Protein AF-A0A143H9G4-F1 (afdb_monomer)

Mean predicted aligned error: 10.86 Å

pLDDT: mean 82.19, std 13.29, range [35.88, 96.19]

Structure (mmCIF, N/CA/C/O backbone):
data_AF-A0A143H9G4-F1
#
_entry.id   AF-A0A143H9G4-F1
#
loop_
_atom_site.group_PDB
_atom_site.id
_atom_site.type_symbol
_atom_site.label_atom_id
_atom_site.label_alt_id
_atom_site.label_comp_id
_atom_site.label_asym_id
_atom_site.label_entity_id
_atom_site.label_seq_id
_atom_site.pdbx_PDB_ins_code
_atom_site.Cartn_x
_atom_site.Cartn_y
_atom_site.Cartn_z
_atom_site.occupancy
_atom_site.B_iso_or_equiv
_atom_site.auth_seq_id
_atom_site.auth_comp_id
_atom_site.auth_asym_id
_atom_site.auth_atom_id
_atom_site.pdbx_PDB_model_num
ATOM 1 N N . MET A 1 1 ? 25.846 -2.062 -61.544 1.00 39.09 1 MET A N 1
ATOM 2 C CA . MET A 1 1 ? 25.792 -2.892 -60.323 1.00 39.09 1 MET A CA 1
ATOM 3 C C . MET A 1 1 ? 25.089 -2.085 -59.246 1.00 39.09 1 MET A C 1
ATOM 5 O O . MET A 1 1 ? 25.722 -1.310 -58.542 1.00 39.09 1 MET A O 1
ATOM 9 N N . GLU A 1 2 ? 23.764 -2.194 -59.193 1.00 37.62 2 GLU A N 1
ATOM 10 C CA . GLU A 1 2 ? 22.939 -1.569 -58.158 1.00 37.62 2 GLU A CA 1
ATOM 11 C C . GLU A 1 2 ? 22.929 -2.471 -56.922 1.00 37.62 2 GLU A C 1
ATOM 13 O O . GLU A 1 2 ? 22.349 -3.554 -56.919 1.00 37.62 2 GLU A O 1
ATOM 18 N N . GLY A 1 3 ? 23.622 -2.042 -55.869 1.00 35.88 3 GLY A N 1
ATOM 19 C CA . GLY A 1 3 ? 23.573 -2.687 -54.562 1.00 35.88 3 GLY A CA 1
ATOM 20 C C . GLY A 1 3 ? 22.400 -2.147 -53.753 1.00 35.88 3 GLY A C 1
ATOM 21 O O . GLY A 1 3 ? 22.563 -1.204 -52.978 1.00 35.88 3 GLY A O 1
ATOM 22 N N . SER A 1 4 ? 21.213 -2.731 -53.918 1.00 40.94 4 SER A N 1
ATOM 23 C CA . SER A 1 4 ? 20.048 -2.427 -53.084 1.00 40.94 4 SER A CA 1
ATOM 24 C C . SER A 1 4 ? 20.306 -2.850 -51.632 1.00 40.94 4 SER A C 1
ATOM 26 O O . SER A 1 4 ? 20.175 -4.019 -51.264 1.00 40.94 4 SER A O 1
ATOM 28 N N . LYS A 1 5 ? 20.656 -1.883 -50.774 1.00 43.50 5 LYS A N 1
ATOM 29 C CA . LYS A 1 5 ? 20.658 -2.047 -49.315 1.00 43.50 5 LYS A CA 1
ATOM 30 C C . LYS A 1 5 ? 19.228 -2.333 -48.847 1.00 43.50 5 LYS A C 1
ATOM 32 O O . LYS A 1 5 ? 18.399 -1.428 -48.769 1.00 43.50 5 LYS A O 1
ATOM 37 N N . LYS A 1 6 ? 18.939 -3.595 -48.515 1.00 41.06 6 LYS A N 1
ATOM 38 C CA . LYS A 1 6 ? 17.730 -3.992 -47.781 1.00 41.06 6 LYS A CA 1
ATOM 39 C C . LYS A 1 6 ? 17.719 -3.272 -46.426 1.00 41.06 6 LYS A C 1
ATOM 41 O O . LYS A 1 6 ? 18.410 -3.686 -45.501 1.00 41.06 6 LYS A O 1
ATOM 46 N N . LYS A 1 7 ? 16.929 -2.199 -46.304 1.00 41.66 7 LYS A N 1
ATOM 47 C CA . LYS A 1 7 ? 16.503 -1.658 -45.006 1.00 41.66 7 LYS A CA 1
ATOM 48 C C . LYS A 1 7 ? 15.699 -2.756 -44.304 1.00 41.66 7 LYS A C 1
ATOM 50 O O . LYS A 1 7 ? 14.570 -3.037 -44.704 1.00 41.66 7 LYS A O 1
ATOM 55 N N . GLN A 1 8 ? 16.287 -3.408 -43.303 1.00 40.91 8 GLN A N 1
ATOM 56 C CA . GLN A 1 8 ? 15.529 -4.211 -42.348 1.00 40.91 8 GLN A CA 1
ATOM 57 C C . GLN A 1 8 ? 14.504 -3.276 -41.698 1.00 40.91 8 GLN A C 1
ATOM 59 O O . GLN A 1 8 ? 14.868 -2.364 -40.962 1.00 40.91 8 GLN A O 1
ATOM 64 N N . LYS A 1 9 ? 13.220 -3.455 -42.025 1.00 40.19 9 LYS A N 1
ATOM 65 C CA . LYS A 1 9 ? 12.127 -2.880 -41.241 1.00 40.19 9 LYS A CA 1
ATOM 66 C C . LYS A 1 9 ? 12.229 -3.500 -39.849 1.00 40.19 9 LYS A C 1
ATOM 68 O O . LYS A 1 9 ? 11.910 -4.679 -39.695 1.00 40.19 9 LYS A O 1
ATOM 73 N N . GLU A 1 10 ? 12.699 -2.738 -38.864 1.00 51.06 10 GLU A N 1
ATOM 74 C CA . GLU A 1 10 ? 12.508 -3.082 -37.456 1.00 51.06 10 GLU A CA 1
ATOM 75 C C . GLU A 1 10 ? 11.013 -3.331 -37.249 1.00 51.06 10 GLU A C 1
ATOM 77 O O . GLU A 1 10 ? 10.186 -2.435 -37.417 1.00 51.06 10 GLU A O 1
ATOM 82 N N . LYS A 1 11 ? 10.647 -4.584 -36.962 1.00 52.28 11 LYS A N 1
ATOM 83 C CA . LYS A 1 11 ? 9.292 -4.902 -36.521 1.00 52.28 11 LYS A CA 1
ATOM 84 C C . LYS A 1 11 ? 9.112 -4.223 -35.171 1.00 52.28 11 LYS A C 1
ATOM 86 O O . LYS A 1 11 ? 9.703 -4.649 -34.181 1.00 52.28 11 LYS A O 1
ATOM 91 N N . THR A 1 12 ? 8.328 -3.156 -35.145 1.00 59.06 12 THR A N 1
ATOM 92 C CA . THR A 1 12 ? 7.995 -2.423 -33.929 1.00 59.06 12 THR A CA 1
ATOM 93 C C . THR A 1 12 ? 7.356 -3.390 -32.930 1.00 59.06 12 THR A C 1
ATOM 95 O O . THR A 1 12 ? 6.302 -3.957 -33.216 1.00 59.06 12 THR A O 1
ATOM 98 N N . LYS A 1 13 ? 8.006 -3.633 -31.783 1.00 75.12 13 LYS A N 1
ATOM 99 C CA . LYS A 1 13 ? 7.462 -4.514 -30.736 1.00 75.12 13 LYS A CA 1
ATOM 100 C C . LYS A 1 13 ? 6.161 -3.925 -30.184 1.00 75.12 13 LYS A C 1
ATOM 102 O O . LYS A 1 13 ? 6.118 -2.741 -29.859 1.00 75.12 13 LYS A O 1
ATOM 107 N N . SER A 1 14 ? 5.128 -4.760 -30.070 1.00 80.06 14 SER A N 1
ATOM 108 C CA . SER A 1 14 ? 3.814 -4.388 -29.524 1.00 80.06 14 SER A CA 1
ATOM 109 C C . SER A 1 14 ? 3.778 -4.360 -27.995 1.00 80.06 14 SER A C 1
ATOM 111 O O . SER A 1 14 ? 2.916 -3.715 -27.413 1.00 80.06 14 SER A O 1
ATOM 113 N N . SER A 1 15 ? 4.699 -5.062 -27.333 1.00 86.81 15 SER A N 1
ATOM 114 C CA . SER A 1 15 ? 4.762 -5.134 -25.875 1.00 86.81 15 SER A CA 1
ATOM 115 C C . SER A 1 15 ? 6.159 -5.524 -25.381 1.00 86.81 15 SER A C 1
ATOM 117 O O . SER A 1 15 ? 6.968 -6.076 -26.135 1.00 86.81 15 SER A O 1
ATOM 119 N N . TYR A 1 16 ? 6.437 -5.229 -24.111 1.00 89.19 16 TYR A N 1
ATOM 120 C CA . TYR A 1 16 ? 7.743 -5.368 -23.468 1.00 89.19 16 TYR A CA 1
ATOM 121 C C . TYR A 1 16 ? 7.631 -6.168 -22.167 1.00 89.19 16 TYR A C 1
ATOM 123 O O . TYR A 1 16 ? 6.681 -6.023 -21.399 1.00 89.19 16 TYR A O 1
ATOM 131 N N . SER A 1 17 ? 8.618 -7.016 -21.887 1.00 90.19 17 SER A N 1
ATOM 132 C CA . SER A 1 17 ? 8.755 -7.664 -20.580 1.00 90.19 17 SER A CA 1
ATOM 133 C C . SER A 1 17 ? 9.534 -6.785 -19.602 1.00 90.19 17 SER A C 1
ATOM 135 O O . SER A 1 17 ? 10.415 -6.018 -19.992 1.00 90.19 17 SER A O 1
ATOM 137 N N . LEU A 1 18 ? 9.298 -6.966 -18.301 1.00 90.38 18 LEU A N 1
ATOM 138 C CA . LEU A 1 18 ? 10.032 -6.220 -17.276 1.00 90.38 18 LEU A CA 1
ATOM 139 C C . LEU A 1 18 ? 11.553 -6.425 -17.370 1.00 90.38 18 LEU A C 1
ATOM 141 O O . LEU A 1 18 ? 12.322 -5.480 -17.214 1.00 90.38 18 LEU A O 1
ATOM 145 N N . ARG A 1 19 ? 11.994 -7.651 -17.683 1.00 91.06 19 ARG A N 1
ATOM 146 C CA . ARG A 1 19 ? 13.417 -7.993 -17.841 1.00 91.06 19 ARG A CA 1
ATOM 147 C C . ARG A 1 19 ? 14.053 -7.276 -19.037 1.00 91.06 19 ARG A C 1
ATOM 149 O O . ARG A 1 19 ? 15.250 -7.010 -19.031 1.00 91.06 19 ARG A O 1
ATOM 156 N N . GLU A 1 20 ? 13.273 -6.961 -20.072 1.00 91.88 20 GLU A N 1
ATOM 157 C CA . GLU A 1 20 ? 13.734 -6.145 -21.200 1.00 91.88 20 GLU A CA 1
ATOM 158 C C . GLU A 1 20 ? 13.842 -4.668 -20.850 1.00 91.88 20 GLU A C 1
ATOM 160 O O . GLU A 1 20 ? 14.782 -4.038 -21.316 1.00 91.88 20 GLU A O 1
ATOM 165 N N . LEU A 1 21 ? 12.930 -4.152 -20.024 1.00 93.50 21 LEU A N 1
ATOM 166 C CA . LEU A 1 21 ? 12.924 -2.751 -19.602 1.00 93.50 21 LEU A CA 1
ATOM 167 C C . LEU A 1 21 ? 13.890 -2.463 -18.448 1.00 93.50 21 LEU A C 1
ATOM 169 O O . LEU A 1 21 ? 14.226 -1.312 -18.212 1.00 93.50 21 LEU A O 1
ATOM 173 N N . THR A 1 22 ? 14.371 -3.487 -17.738 1.00 93.62 22 THR A N 1
ATOM 174 C CA . THR A 1 22 ? 15.267 -3.317 -16.579 1.00 93.62 22 THR A CA 1
ATOM 175 C C . THR A 1 22 ? 16.524 -2.500 -16.897 1.00 93.62 22 THR A C 1
ATOM 177 O O . THR A 1 22 ? 16.808 -1.598 -16.119 1.00 93.62 22 THR A O 1
ATOM 180 N N . PRO A 1 23 ? 17.243 -2.710 -18.020 1.00 95.62 23 PRO A N 1
ATOM 181 C CA . PRO A 1 23 ? 18.376 -1.854 -18.374 1.00 95.62 23 PRO A CA 1
ATOM 182 C C . PRO A 1 23 ? 17.984 -0.396 -18.605 1.00 95.62 23 PRO A C 1
ATOM 184 O O . PRO A 1 23 ? 18.734 0.501 -18.238 1.00 95.62 23 PRO A O 1
ATOM 187 N N . GLU A 1 24 ? 16.804 -0.149 -19.181 1.00 94.94 24 GLU A N 1
ATOM 188 C CA . GLU A 1 24 ? 16.284 1.210 -19.319 1.00 94.94 24 GLU A CA 1
ATOM 189 C C . GLU A 1 24 ? 15.966 1.783 -17.930 1.00 94.94 24 GLU A C 1
ATOM 191 O O . GLU A 1 24 ? 16.322 2.912 -17.637 1.00 94.94 24 GLU A O 1
ATOM 196 N N . ILE A 1 25 ? 15.391 1.011 -17.014 1.00 93.88 25 ILE A N 1
ATOM 197 C CA . ILE A 1 25 ? 15.052 1.486 -15.665 1.00 93.88 25 ILE A CA 1
ATOM 198 C C . ILE A 1 25 ? 16.305 1.775 -14.825 1.00 93.88 25 ILE A C 1
ATOM 200 O O . ILE A 1 25 ? 16.367 2.811 -14.176 1.00 93.88 25 ILE A O 1
ATOM 204 N N . THR A 1 26 ? 17.304 0.892 -14.831 1.00 93.94 26 THR A N 1
ATOM 205 C CA . THR A 1 26 ? 18.415 0.933 -13.862 1.00 93.94 26 THR A CA 1
ATOM 206 C C . THR A 1 26 ? 19.722 1.471 -14.438 1.00 93.94 26 THR A C 1
ATOM 208 O O . THR A 1 26 ? 20.617 1.844 -13.679 1.00 93.94 26 THR A O 1
ATOM 211 N N . GLY A 1 27 ? 19.860 1.496 -15.767 1.00 93.50 27 GLY A N 1
ATOM 212 C CA . GLY A 1 27 ?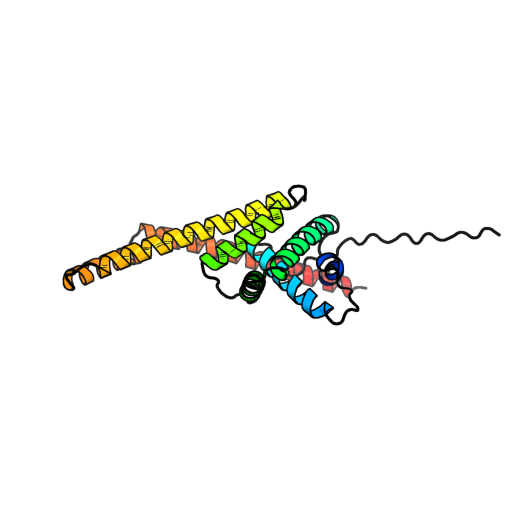 21.116 1.779 -16.466 1.00 93.50 27 GLY A CA 1
ATOM 213 C C . GLY A 1 27 ? 22.089 0.592 -16.515 1.00 93.50 27 GLY A C 1
ATOM 214 O O . GLY A 1 27 ? 23.193 0.734 -17.036 1.00 93.50 27 GLY A O 1
ATOM 215 N N . ILE A 1 28 ? 21.709 -0.579 -15.988 1.00 92.69 28 ILE A N 1
ATOM 216 C CA . ILE A 1 28 ? 22.575 -1.764 -15.910 1.00 92.69 28 ILE A CA 1
ATOM 217 C C . ILE A 1 28 ? 22.314 -2.716 -17.082 1.00 92.69 28 ILE A C 1
ATOM 219 O O . ILE A 1 28 ? 21.190 -3.167 -17.309 1.00 92.69 28 ILE A O 1
ATOM 223 N N . SER A 1 29 ? 23.374 -3.057 -17.822 1.00 92.81 29 SER A N 1
ATOM 224 C CA . SER A 1 29 ? 23.305 -3.998 -18.949 1.00 92.81 29 SER A CA 1
ATOM 225 C C . SER A 1 29 ? 22.876 -5.400 -18.505 1.00 92.81 29 SER A C 1
ATOM 227 O O . SER A 1 29 ? 23.251 -5.863 -17.432 1.00 92.81 29 SER A O 1
ATOM 229 N N . LYS A 1 30 ? 22.184 -6.135 -19.386 1.00 91.50 30 LYS A N 1
ATOM 230 C CA . LYS A 1 30 ? 21.819 -7.551 -19.171 1.00 91.50 30 LYS A CA 1
ATOM 231 C C . LYS A 1 30 ? 23.020 -8.479 -18.979 1.00 91.50 30 LYS A C 1
ATOM 233 O O . LYS A 1 30 ? 22.863 -9.559 -18.427 1.00 91.50 30 LYS A O 1
ATOM 238 N N . SER A 1 31 ? 24.185 -8.084 -19.485 1.00 90.69 31 SER A N 1
ATOM 239 C CA . SER A 1 31 ? 25.435 -8.837 -19.355 1.00 90.69 31 SER A CA 1
ATOM 240 C C . SER A 1 31 ? 26.211 -8.514 -18.072 1.00 90.69 31 SER A C 1
ATOM 242 O O . SER A 1 31 ? 27.235 -9.141 -17.823 1.00 90.69 31 SER A O 1
ATOM 244 N N . ASP A 1 32 ? 25.783 -7.516 -17.292 1.00 95.62 32 ASP A N 1
ATOM 245 C CA . ASP A 1 32 ? 26.416 -7.154 -16.020 1.00 95.62 32 ASP A CA 1
ATOM 246 C C . ASP A 1 32 ? 26.039 -8.186 -14.945 1.00 95.62 32 ASP A C 1
ATOM 248 O O . ASP A 1 32 ? 24.881 -8.588 -14.833 1.00 95.62 32 ASP A O 1
ATOM 252 N N . TYR A 1 33 ? 27.003 -8.599 -14.121 1.00 92.94 33 TYR A N 1
ATOM 253 C CA . TYR A 1 33 ? 26.788 -9.588 -13.059 1.00 92.94 33 TYR A CA 1
ATOM 254 C C . TYR A 1 33 ? 25.764 -9.132 -12.003 1.00 92.94 33 TYR A C 1
ATOM 256 O O . TYR A 1 33 ? 25.164 -9.960 -11.320 1.00 92.94 33 TYR A O 1
ATOM 264 N N . ARG A 1 34 ? 25.538 -7.818 -11.869 1.00 93.50 34 ARG A N 1
ATOM 265 C CA . ARG A 1 34 ? 24.551 -7.230 -10.949 1.00 93.50 34 ARG A CA 1
ATOM 266 C C . ARG A 1 34 ? 23.132 -7.260 -11.501 1.00 93.50 34 ARG A C 1
ATOM 268 O O . ARG A 1 34 ? 22.194 -6.989 -10.754 1.00 93.50 34 ARG A O 1
ATOM 275 N N . PHE A 1 35 ? 22.956 -7.579 -12.784 1.00 94.12 35 PHE A N 1
ATOM 276 C CA . PHE A 1 35 ? 21.675 -7.460 -13.472 1.00 94.12 35 PHE A CA 1
ATOM 277 C C . PHE A 1 35 ? 20.535 -8.172 -12.739 1.00 94.12 35 PHE A C 1
ATOM 279 O O . PHE A 1 35 ? 19.477 -7.580 -12.542 1.00 94.12 35 PHE A O 1
ATOM 286 N N . ASP A 1 36 ? 20.743 -9.407 -12.280 1.00 94.06 36 ASP A N 1
ATOM 287 C CA . ASP A 1 36 ? 19.684 -10.169 -11.609 1.00 94.06 36 ASP A CA 1
ATOM 288 C C . ASP A 1 36 ? 19.291 -9.567 -10.247 1.00 94.06 36 ASP A C 1
ATOM 290 O O . ASP A 1 36 ? 18.128 -9.653 -9.845 1.00 94.06 36 ASP A O 1
ATOM 294 N N . ALA A 1 37 ? 20.226 -8.922 -9.543 1.00 92.88 37 ALA A N 1
ATOM 295 C CA . ALA A 1 37 ? 19.927 -8.216 -8.299 1.00 92.88 37 ALA A CA 1
ATOM 296 C C . ALA A 1 37 ? 19.084 -6.960 -8.565 1.00 92.88 37 ALA A C 1
ATOM 298 O O . ALA A 1 37 ? 18.078 -6.737 -7.887 1.00 92.88 37 ALA A O 1
ATOM 299 N N . GLU A 1 38 ? 19.441 -6.184 -9.591 1.00 94.56 38 GLU A N 1
ATOM 300 C CA . GLU A 1 38 ? 18.687 -4.986 -9.967 1.00 94.56 38 GLU A CA 1
ATOM 301 C C . GLU A 1 38 ? 17.321 -5.333 -10.565 1.00 94.56 38 GLU A C 1
ATOM 303 O O . GLU A 1 38 ? 16.322 -4.683 -10.264 1.00 94.56 38 GLU A O 1
ATOM 308 N N . TYR A 1 39 ? 17.231 -6.429 -11.321 1.00 94.25 39 TYR A N 1
ATOM 309 C CA . TYR A 1 39 ? 15.960 -6.963 -11.794 1.00 94.25 39 TYR A CA 1
ATOM 310 C C . TYR A 1 39 ? 15.025 -7.303 -10.630 1.00 94.25 39 TYR A C 1
ATOM 312 O O . TYR A 1 39 ? 13.858 -6.914 -10.654 1.00 94.25 39 TYR A O 1
ATOM 320 N N . LYS A 1 40 ? 15.528 -7.961 -9.576 1.00 93.12 40 LYS A N 1
ATOM 321 C CA . LYS A 1 40 ? 14.736 -8.254 -8.369 1.00 93.12 40 LYS A CA 1
ATOM 322 C C . LYS A 1 40 ? 14.284 -6.986 -7.644 1.00 93.12 40 LYS A C 1
ATOM 324 O O . LYS A 1 40 ? 13.153 -6.940 -7.165 1.00 93.12 40 LYS A O 1
ATOM 329 N N . ALA A 1 41 ? 15.130 -5.959 -7.565 1.00 92.69 41 ALA A N 1
ATOM 330 C CA . ALA A 1 41 ? 14.744 -4.676 -6.976 1.00 92.69 41 ALA A CA 1
ATOM 331 C C . ALA A 1 41 ? 13.594 -4.024 -7.760 1.00 92.69 41 ALA A C 1
ATOM 333 O O . ALA A 1 41 ? 12.571 -3.667 -7.177 1.00 92.69 41 ALA A O 1
ATOM 334 N N . VAL A 1 42 ? 13.711 -3.975 -9.089 1.00 93.81 42 VAL A N 1
ATOM 335 C CA . VAL A 1 42 ? 12.658 -3.467 -9.977 1.00 93.81 42 VAL A CA 1
ATOM 336 C C . VAL A 1 42 ? 11.377 -4.304 -9.867 1.00 93.81 42 VAL A C 1
ATOM 338 O O . VAL A 1 42 ? 10.284 -3.749 -9.787 1.00 93.81 42 VAL A O 1
ATOM 341 N N . GLN A 1 43 ? 11.480 -5.635 -9.796 1.00 92.56 43 GLN A N 1
ATOM 342 C CA . GLN A 1 43 ? 10.326 -6.517 -9.589 1.00 92.56 43 GLN A CA 1
ATOM 343 C C . GLN A 1 43 ? 9.562 -6.197 -8.300 1.00 92.56 43 GLN A C 1
ATOM 345 O O . GLN A 1 43 ? 8.331 -6.195 -8.319 1.00 92.5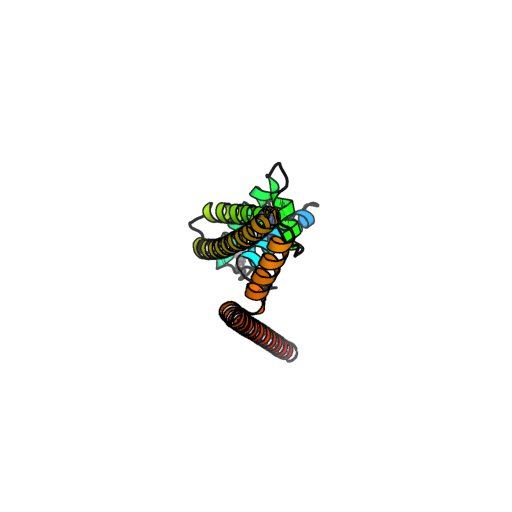6 43 GLN A O 1
ATOM 350 N N . ARG A 1 44 ? 10.265 -5.913 -7.195 1.00 92.56 44 ARG A N 1
ATOM 351 C CA . ARG A 1 44 ? 9.627 -5.512 -5.932 1.00 92.56 44 ARG A CA 1
ATOM 352 C C . ARG A 1 44 ? 8.857 -4.207 -6.089 1.00 92.56 44 ARG A C 1
ATOM 354 O O . ARG A 1 44 ? 7.687 -4.164 -5.724 1.00 92.56 44 ARG A O 1
ATOM 361 N N . ILE A 1 45 ? 9.473 -3.195 -6.703 1.00 92.12 45 ILE A N 1
ATOM 362 C CA . ILE A 1 45 ? 8.828 -1.900 -6.971 1.00 92.12 45 ILE A CA 1
ATOM 363 C C . ILE A 1 45 ? 7.548 -2.092 -7.777 1.00 92.12 45 ILE A C 1
ATOM 365 O O . ILE A 1 45 ? 6.487 -1.623 -7.375 1.00 92.12 45 ILE A O 1
ATOM 369 N N . VAL A 1 46 ? 7.621 -2.854 -8.867 1.00 90.38 46 VAL A N 1
ATOM 370 C CA . VAL A 1 46 ? 6.463 -3.119 -9.726 1.00 90.38 46 VAL A CA 1
ATOM 371 C C . VAL A 1 46 ? 5.382 -3.911 -8.990 1.00 90.38 46 VAL A C 1
ATOM 373 O O . VAL A 1 46 ? 4.203 -3.604 -9.151 1.00 90.38 46 VAL A O 1
ATOM 376 N N . LYS A 1 47 ? 5.747 -4.903 -8.163 1.00 89.50 47 LYS A N 1
ATOM 377 C CA . LYS A 1 47 ? 4.777 -5.662 -7.353 1.00 89.50 47 LYS A CA 1
ATOM 378 C C . LYS A 1 47 ? 4.031 -4.735 -6.391 1.00 89.50 47 LYS A C 1
ATOM 380 O O . LYS A 1 47 ? 2.813 -4.825 -6.298 1.00 89.50 47 LYS A O 1
ATOM 385 N N . VAL A 1 48 ? 4.737 -3.835 -5.711 1.00 89.44 48 VAL A N 1
ATOM 386 C CA . VAL A 1 48 ? 4.124 -2.883 -4.773 1.00 89.44 48 VAL A CA 1
ATOM 387 C C . VAL A 1 48 ? 3.281 -1.837 -5.502 1.00 89.44 48 VAL A C 1
ATOM 389 O O . VAL A 1 48 ? 2.149 -1.592 -5.098 1.00 89.44 48 VAL A O 1
ATOM 392 N N . MET A 1 49 ? 3.773 -1.291 -6.618 1.00 87.25 49 MET A N 1
ATOM 393 C CA . MET A 1 49 ? 3.019 -0.350 -7.452 1.00 87.25 49 MET A CA 1
ATOM 394 C C . MET A 1 49 ? 1.692 -0.957 -7.911 1.00 87.25 49 MET A C 1
ATOM 396 O O . MET A 1 49 ? 0.653 -0.310 -7.837 1.00 87.25 49 MET A O 1
ATOM 400 N N . LYS A 1 50 ? 1.708 -2.224 -8.340 1.00 83.12 50 LYS A N 1
ATOM 401 C CA . LYS A 1 50 ? 0.498 -2.954 -8.730 1.00 83.12 50 LYS A CA 1
ATOM 402 C C . LYS A 1 50 ? -0.488 -3.108 -7.578 1.00 83.12 50 LYS A C 1
ATOM 404 O O . LYS A 1 50 ? -1.672 -2.892 -7.790 1.00 83.12 50 LYS A O 1
ATOM 409 N N . LYS A 1 51 ? -0.009 -3.424 -6.373 1.00 82.44 51 LYS A N 1
ATOM 410 C CA . LYS A 1 51 ? -0.869 -3.527 -5.186 1.00 82.44 51 LYS A CA 1
ATOM 411 C C . LYS A 1 51 ? -1.560 -2.205 -4.861 1.00 82.44 51 LYS A C 1
ATOM 413 O O . LYS A 1 51 ? -2.776 -2.177 -4.779 1.00 82.44 51 LYS A O 1
ATOM 418 N N . LEU A 1 52 ? -0.798 -1.118 -4.752 1.00 78.94 52 LEU A N 1
ATOM 419 C CA . LEU A 1 52 ? -1.346 0.198 -4.393 1.00 78.94 52 LEU A CA 1
ATOM 420 C C . LEU A 1 52 ? -2.240 0.801 -5.476 1.00 78.94 52 LEU A C 1
ATOM 422 O O . LEU A 1 52 ? -3.080 1.643 -5.206 1.00 78.94 52 LEU A O 1
ATOM 426 N N . THR A 1 53 ? -2.057 0.386 -6.725 1.00 72.31 53 THR A N 1
ATOM 427 C CA . THR A 1 53 ? -2.911 0.826 -7.833 1.00 72.31 53 THR A CA 1
ATOM 428 C C . THR A 1 53 ? -4.030 -0.170 -8.126 1.00 72.31 53 THR A C 1
ATOM 430 O O . THR A 1 53 ? -4.697 -0.039 -9.152 1.00 72.31 53 THR A O 1
ATOM 433 N N . ASN A 1 54 ? -4.216 -1.181 -7.271 1.00 69.12 54 ASN A N 1
ATOM 434 C CA . ASN A 1 54 ? -5.150 -2.293 -7.444 1.00 69.12 54 ASN A CA 1
ATOM 435 C C . ASN A 1 54 ? -5.112 -2.924 -8.857 1.00 69.12 54 ASN A C 1
ATOM 437 O O . ASN A 1 54 ? -6.126 -3.315 -9.432 1.00 69.12 54 ASN A O 1
ATOM 441 N N . ASN A 1 55 ? -3.923 -2.987 -9.465 1.00 67.19 55 ASN A N 1
ATOM 442 C CA . ASN A 1 55 ? -3.701 -3.589 -10.775 1.00 67.19 55 ASN A CA 1
ATOM 443 C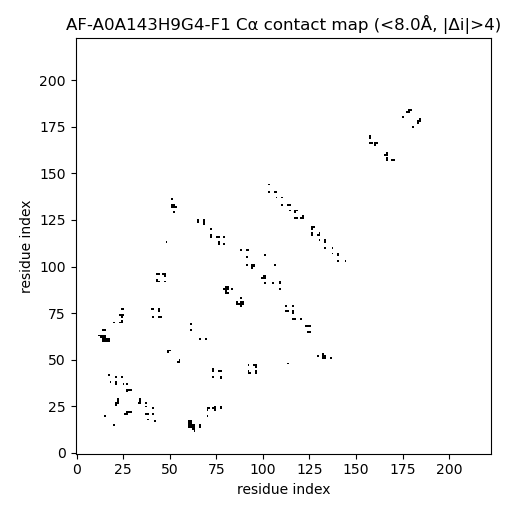 C . ASN A 1 55 ? -3.212 -5.038 -10.609 1.00 67.19 55 ASN A C 1
ATOM 445 O O . ASN A 1 55 ? -2.012 -5.326 -10.621 1.00 67.19 55 ASN A O 1
ATOM 449 N N . ASN A 1 56 ? -4.164 -5.960 -10.450 1.00 56.88 56 ASN A N 1
ATOM 450 C CA . ASN A 1 56 ? -3.919 -7.377 -10.149 1.00 56.88 56 ASN A CA 1
ATOM 451 C C . ASN A 1 56 ? -3.576 -8.248 -11.373 1.00 56.88 56 ASN A C 1
ATOM 453 O O . ASN A 1 56 ? -3.609 -9.484 -11.312 1.00 56.88 56 ASN A O 1
ATOM 457 N N . GLU A 1 57 ? -3.215 -7.646 -12.505 1.00 57.31 57 GLU A N 1
ATOM 458 C CA . GLU A 1 57 ? -2.840 -8.406 -13.690 1.00 57.31 57 GLU A CA 1
ATOM 459 C C . GLU A 1 57 ? -1.469 -9.077 -13.522 1.00 57.31 57 GLU A C 1
ATOM 461 O O . GLU A 1 57 ? -0.398 -8.456 -13.582 1.00 57.31 57 GLU A O 1
ATOM 466 N N . LYS A 1 58 ? -1.512 -10.400 -13.318 1.00 53.38 58 LYS A N 1
ATOM 467 C CA . LYS A 1 58 ? -0.344 -11.244 -13.022 1.00 53.38 58 LYS A CA 1
ATOM 468 C C . LYS A 1 58 ? 0.705 -11.267 -14.140 1.00 53.38 58 LYS A C 1
ATOM 470 O O . LYS A 1 58 ? 1.881 -11.406 -13.828 1.00 53.38 58 LYS A O 1
ATOM 475 N N . ASN A 1 59 ? 0.312 -11.081 -15.405 1.00 54.09 59 ASN A N 1
ATOM 476 C CA . ASN A 1 59 ? 1.175 -11.348 -16.566 1.00 54.09 59 ASN A CA 1
ATOM 477 C C . ASN A 1 59 ? 1.145 -10.280 -17.671 1.00 54.09 59 ASN A C 1
ATOM 479 O O . ASN A 1 59 ? 1.558 -10.573 -18.795 1.00 54.09 59 ASN A O 1
ATOM 483 N N . MET A 1 60 ? 0.684 -9.054 -17.406 1.00 62.34 60 MET A N 1
ATOM 484 C CA . MET A 1 60 ? 0.673 -8.056 -18.476 1.00 62.34 60 MET A CA 1
ATOM 485 C C . MET A 1 60 ? 2.104 -7.672 -18.865 1.00 62.34 60 MET A C 1
ATOM 487 O O . MET A 1 60 ? 2.875 -7.129 -18.066 1.00 62.34 60 MET A O 1
ATOM 491 N N . ARG A 1 61 ? 2.466 -7.990 -20.110 1.00 79.38 61 ARG A N 1
ATOM 492 C CA . ARG A 1 61 ? 3.549 -7.293 -20.796 1.00 79.38 61 ARG A CA 1
ATOM 493 C C . ARG A 1 61 ? 3.165 -5.819 -20.872 1.00 79.38 61 ARG A C 1
ATOM 495 O O . ARG A 1 61 ? 2.005 -5.508 -21.107 1.00 79.38 61 ARG A O 1
ATOM 502 N N . ILE A 1 62 ? 4.137 -4.935 -20.698 1.00 83.94 62 ILE A N 1
ATOM 503 C CA . ILE A 1 62 ? 3.915 -3.495 -20.787 1.00 83.94 62 ILE A CA 1
ATOM 504 C C . ILE A 1 62 ? 3.634 -3.175 -22.254 1.00 83.94 62 ILE A C 1
ATOM 506 O O . ILE A 1 62 ? 4.449 -3.525 -23.116 1.00 83.94 62 ILE A O 1
ATOM 510 N N . SER A 1 63 ? 2.482 -2.573 -22.547 1.00 83.25 63 SER A N 1
ATOM 511 C CA . SER A 1 63 ? 2.134 -2.171 -23.911 1.00 83.25 63 SER A CA 1
ATOM 512 C C . SER A 1 63 ? 3.134 -1.140 -24.440 1.00 83.25 63 SER A C 1
ATOM 514 O O . SER A 1 63 ? 3.870 -0.498 -23.683 1.00 83.25 63 SER A O 1
ATOM 516 N N . LYS A 1 64 ? 3.212 -0.984 -25.760 1.00 83.50 64 LYS A N 1
ATOM 517 C CA . LYS A 1 64 ? 4.105 0.019 -26.346 1.00 83.50 64 LYS A CA 1
ATOM 518 C C . LYS A 1 64 ? 3.691 1.434 -25.941 1.00 83.50 64 LYS A C 1
ATOM 520 O O . LYS A 1 64 ? 4.556 2.276 -25.727 1.00 83.50 64 LYS A O 1
ATOM 525 N N . GLU A 1 65 ? 2.393 1.659 -25.830 1.00 81.00 65 GLU A N 1
ATOM 526 C CA . GLU A 1 65 ? 1.765 2.924 -25.473 1.00 81.00 65 GLU A CA 1
ATOM 527 C C . GLU A 1 65 ? 2.111 3.338 -24.033 1.00 81.00 65 GLU A C 1
ATOM 529 O O . GLU A 1 65 ? 2.332 4.515 -23.761 1.00 81.00 65 GLU A O 1
ATOM 534 N N . GLU A 1 66 ? 2.235 2.372 -23.119 1.00 80.50 66 GLU A N 1
ATOM 535 C CA . GLU A 1 66 ? 2.543 2.623 -21.704 1.00 80.50 66 GLU A CA 1
ATOM 536 C C . GLU A 1 66 ? 4.041 2.572 -21.386 1.00 80.50 66 GLU A C 1
ATOM 538 O O . GLU A 1 66 ? 4.453 3.013 -20.311 1.00 80.50 66 GLU A O 1
ATOM 543 N N . LYS A 1 67 ? 4.860 2.031 -22.300 1.00 87.00 67 LYS A N 1
ATOM 544 C CA . LYS A 1 67 ? 6.281 1.724 -22.083 1.00 87.00 67 LYS A CA 1
ATOM 545 C C . LYS A 1 67 ? 7.048 2.887 -21.459 1.00 87.00 67 LYS A C 1
ATOM 547 O O . LYS A 1 67 ? 7.699 2.703 -20.432 1.00 87.00 67 LYS A O 1
ATOM 552 N N . ASP A 1 68 ? 6.968 4.065 -22.066 1.00 86.44 68 ASP A N 1
ATOM 553 C CA . ASP A 1 68 ? 7.770 5.214 -21.642 1.00 86.44 68 ASP A CA 1
ATOM 554 C C . ASP A 1 68 ? 7.327 5.716 -20.264 1.00 86.44 68 ASP A C 1
ATOM 556 O O . ASP A 1 68 ? 8.164 5.932 -19.388 1.00 86.44 68 ASP A O 1
ATOM 560 N N . SER A 1 69 ? 6.012 5.783 -20.024 1.00 84.31 69 SER A N 1
ATOM 561 C CA . SER A 1 69 ? 5.460 6.139 -18.709 1.00 84.31 69 SER A CA 1
ATOM 562 C C . SER A 1 69 ? 5.903 5.154 -17.635 1.00 84.31 69 SER A C 1
ATOM 564 O O . SER A 1 69 ? 6.376 5.550 -16.571 1.00 84.31 69 SER A O 1
ATOM 566 N N . PHE A 1 70 ? 5.805 3.859 -17.934 1.00 87.56 70 PHE A N 1
ATOM 567 C CA . PHE A 1 70 ? 6.212 2.796 -17.030 1.00 87.56 70 PHE A CA 1
ATOM 568 C C . PHE A 1 70 ? 7.702 2.881 -16.679 1.00 87.56 70 PHE A C 1
ATOM 570 O O . PHE A 1 70 ? 8.061 2.786 -15.502 1.00 87.56 70 PHE A O 1
ATOM 577 N N . VAL A 1 71 ? 8.571 3.068 -17.680 1.00 90.38 71 VAL A N 1
ATOM 578 C CA . VAL A 1 71 ? 10.021 3.185 -17.477 1.00 90.38 71 VAL A CA 1
ATOM 579 C C . VAL A 1 71 ? 10.343 4.404 -16.624 1.00 90.38 71 VAL A C 1
ATOM 581 O O . VAL A 1 71 ? 11.085 4.263 -15.658 1.00 90.38 71 VAL A O 1
ATOM 584 N N . ILE A 1 72 ? 9.777 5.570 -16.941 1.00 89.06 72 ILE A N 1
ATOM 585 C CA . ILE A 1 72 ? 10.046 6.823 -16.224 1.00 89.06 72 ILE A CA 1
ATOM 586 C C . ILE A 1 72 ? 9.632 6.710 -14.751 1.00 89.06 72 ILE A C 1
ATOM 588 O O . ILE A 1 72 ? 10.443 6.965 -13.862 1.00 89.06 72 ILE A O 1
ATOM 592 N N . ILE A 1 73 ? 8.410 6.245 -14.485 1.00 87.50 73 ILE A N 1
ATOM 593 C CA . ILE A 1 73 ? 7.884 6.094 -13.122 1.00 87.50 73 ILE A CA 1
ATOM 594 C C . ILE A 1 73 ? 8.713 5.087 -12.324 1.00 87.50 73 ILE A C 1
ATOM 596 O O . ILE A 1 73 ? 9.172 5.375 -11.218 1.00 87.50 73 ILE A O 1
ATOM 600 N N . THR A 1 74 ? 8.948 3.903 -12.896 1.00 90.44 74 THR A N 1
ATOM 601 C CA . THR A 1 74 ? 9.671 2.835 -12.195 1.00 90.44 74 THR A CA 1
ATOM 602 C C . THR A 1 74 ? 11.127 3.225 -11.951 1.00 90.44 74 THR A C 1
ATOM 604 O O . THR A 1 74 ? 11.676 2.909 -10.898 1.00 90.44 74 THR A O 1
ATOM 607 N N . ARG A 1 75 ? 11.752 3.942 -12.893 1.00 92.62 75 ARG A N 1
ATOM 608 C CA . ARG A 1 75 ? 13.105 4.495 -12.754 1.00 92.62 75 ARG A CA 1
ATOM 609 C C . ARG A 1 75 ? 13.179 5.508 -11.615 1.00 92.62 75 ARG A C 1
ATOM 611 O O . ARG A 1 75 ? 14.114 5.441 -10.823 1.00 92.62 75 ARG A O 1
ATOM 618 N N . ASN A 1 76 ? 12.205 6.405 -11.505 1.00 90.81 76 ASN A N 1
ATOM 619 C CA . ASN A 1 76 ? 12.176 7.394 -10.431 1.00 90.81 76 ASN A CA 1
ATOM 620 C C . ASN A 1 76 ? 12.067 6.725 -9.060 1.00 90.81 76 ASN A C 1
ATOM 622 O O . ASN A 1 76 ? 12.918 6.956 -8.204 1.00 90.81 76 ASN A O 1
ATOM 626 N N . LEU A 1 77 ? 11.108 5.812 -8.888 1.00 91.56 77 LEU A N 1
ATOM 627 C CA . LEU A 1 77 ? 10.965 5.034 -7.652 1.00 91.56 77 LEU A CA 1
ATOM 628 C C . LEU A 1 77 ? 12.225 4.213 -7.340 1.00 91.56 77 LEU A C 1
ATOM 630 O O . LEU A 1 77 ? 12.661 4.136 -6.189 1.00 91.56 77 LEU A O 1
ATOM 634 N N . TYR A 1 78 ? 12.847 3.626 -8.366 1.00 93.62 78 TYR A N 1
ATOM 635 C CA . TYR A 1 78 ? 14.103 2.898 -8.224 1.00 93.62 78 TYR A CA 1
ATOM 636 C C . TYR A 1 78 ? 15.224 3.801 -7.709 1.00 93.62 78 TYR A C 1
ATOM 638 O O . TYR A 1 78 ? 15.877 3.443 -6.737 1.00 93.62 78 TYR A O 1
ATOM 646 N N . TYR A 1 79 ? 15.436 4.983 -8.288 1.00 91.75 79 TYR A N 1
ATOM 647 C CA . TYR A 1 79 ? 16.499 5.874 -7.823 1.00 91.75 79 TYR A CA 1
ATOM 648 C C . TYR A 1 79 ? 16.208 6.501 -6.463 1.00 91.75 79 TYR A C 1
ATOM 650 O O . TYR A 1 79 ? 17.130 6.617 -5.661 1.00 91.75 79 TYR A O 1
ATOM 658 N N . MET A 1 80 ? 14.954 6.848 -6.167 1.00 90.25 80 MET A N 1
ATOM 659 C CA . MET A 1 80 ? 14.565 7.353 -4.847 1.00 90.25 80 MET A CA 1
ATOM 660 C C . MET A 1 80 ? 14.869 6.329 -3.751 1.00 90.25 80 MET A C 1
ATOM 662 O O . MET A 1 80 ? 15.477 6.664 -2.742 1.00 90.25 80 MET A O 1
ATOM 666 N N . THR A 1 81 ? 14.516 5.062 -3.976 1.00 90.38 81 THR A N 1
ATOM 667 C CA . THR A 1 81 ? 14.776 3.985 -3.007 1.00 90.38 81 THR A CA 1
ATOM 668 C C . THR A 1 81 ? 16.245 3.556 -2.988 1.00 90.38 81 THR A C 1
ATOM 670 O O . THR A 1 81 ? 16.778 3.212 -1.935 1.00 90.38 81 THR A O 1
ATOM 673 N N . LYS A 1 82 ? 16.948 3.580 -4.127 1.00 89.00 82 LYS A N 1
ATOM 674 C CA . LYS A 1 82 ? 18.369 3.203 -4.205 1.00 89.00 82 LYS A CA 1
ATOM 675 C C . LYS A 1 82 ? 19.289 4.221 -3.535 1.00 89.00 82 LYS A C 1
ATOM 677 O O . LYS A 1 82 ? 20.269 3.818 -2.916 1.00 89.00 82 LYS A O 1
ATOM 682 N N . ASN A 1 83 ? 18.969 5.505 -3.672 1.00 87.31 83 ASN A N 1
ATOM 683 C CA . ASN A 1 83 ? 19.777 6.610 -3.160 1.00 87.31 83 ASN A CA 1
ATOM 684 C C . ASN A 1 83 ? 19.347 7.074 -1.760 1.00 87.31 83 ASN A C 1
ATOM 686 O O . ASN A 1 83 ? 19.947 8.007 -1.231 1.00 87.31 83 ASN A O 1
ATOM 690 N N . ASP A 1 84 ? 18.331 6.445 -1.164 1.00 86.69 84 ASP A N 1
ATOM 691 C CA . ASP A 1 84 ? 17.946 6.679 0.224 1.00 86.69 84 ASP A CA 1
ATOM 692 C C . ASP A 1 84 ? 19.081 6.218 1.163 1.00 86.69 84 ASP A C 1
ATOM 694 O O . ASP A 1 84 ? 19.356 5.016 1.244 1.00 86.69 84 ASP A O 1
ATOM 698 N N . PRO A 1 85 ? 19.746 7.139 1.889 1.00 82.81 85 PRO A N 1
ATOM 699 C CA . PRO A 1 85 ? 20.873 6.800 2.754 1.00 82.81 85 PRO A CA 1
ATOM 700 C C . PRO A 1 85 ? 20.463 5.950 3.960 1.00 82.81 85 PRO A C 1
ATOM 702 O O . PRO A 1 85 ? 21.317 5.309 4.569 1.00 82.81 85 PRO A O 1
ATOM 705 N N . THR A 1 86 ? 19.177 5.947 4.321 1.00 89.38 86 THR A N 1
ATOM 706 C CA . THR A 1 86 ? 18.659 5.143 5.432 1.00 89.38 86 THR A CA 1
ATOM 707 C C . THR A 1 86 ? 18.355 3.705 5.015 1.00 89.38 86 THR A C 1
ATOM 709 O O . THR A 1 86 ? 18.308 2.821 5.865 1.00 89.38 86 THR A O 1
ATOM 712 N N . GLY A 1 87 ? 18.162 3.460 3.713 1.00 88.12 87 GLY A N 1
ATOM 713 C CA . GLY A 1 87 ? 17.715 2.175 3.174 1.00 88.12 87 GLY A CA 1
ATOM 714 C C . GLY A 1 87 ? 16.252 1.833 3.483 1.00 88.12 87 GLY A C 1
ATOM 715 O O . GLY A 1 87 ? 15.771 0.789 3.035 1.00 88.12 87 GLY A O 1
ATOM 716 N N . GLU A 1 88 ? 15.531 2.707 4.191 1.00 89.44 88 GLU A N 1
ATOM 717 C CA . GLU A 1 88 ? 14.158 2.480 4.635 1.00 89.44 88 GLU A CA 1
ATOM 718 C C . GLU A 1 88 ? 13.219 2.265 3.444 1.00 89.44 88 GLU A C 1
ATOM 720 O O . GLU A 1 88 ? 12.404 1.342 3.452 1.00 89.44 88 GLU A O 1
ATOM 725 N N . GLY A 1 89 ? 13.385 3.033 2.362 1.00 87.88 89 GLY A N 1
ATOM 726 C CA . GLY A 1 89 ? 12.603 2.837 1.143 1.00 87.88 89 GLY A CA 1
ATOM 727 C C . GLY A 1 89 ? 12.744 1.416 0.583 1.00 87.88 89 GLY A C 1
ATOM 728 O O . GLY A 1 89 ? 11.749 0.760 0.278 1.00 87.88 89 GLY A O 1
ATOM 729 N N . GLN A 1 90 ? 13.966 0.882 0.490 1.00 89.38 90 GLN A N 1
ATOM 730 C CA . GLN A 1 90 ? 14.172 -0.483 -0.019 1.00 89.38 90 GLN A CA 1
ATOM 731 C C . GLN A 1 90 ? 13.568 -1.544 0.898 1.00 89.38 90 GLN A C 1
ATOM 733 O O . GLN A 1 90 ? 13.052 -2.555 0.406 1.00 89.38 90 GLN A O 1
ATOM 738 N N . GLU A 1 91 ? 13.637 -1.326 2.209 1.00 92.81 91 GLU A N 1
ATOM 739 C CA . GLU A 1 91 ? 13.058 -2.221 3.203 1.00 92.81 91 GLU A CA 1
ATOM 740 C C . GLU A 1 91 ? 11.530 -2.263 3.078 1.00 92.81 91 GLU A C 1
ATOM 742 O O . GLU A 1 91 ? 10.964 -3.349 2.931 1.00 92.81 91 GLU A O 1
ATOM 747 N N . LEU A 1 92 ? 10.873 -1.099 3.016 1.00 92.75 92 LEU A N 1
ATOM 748 C CA . LEU A 1 92 ? 9.420 -0.983 2.849 1.00 92.75 92 LEU A CA 1
ATOM 749 C C . LEU A 1 92 ? 8.933 -1.708 1.592 1.00 92.75 92 LEU A C 1
ATOM 751 O O . LEU A 1 92 ? 8.016 -2.531 1.651 1.00 92.75 92 LEU A O 1
ATOM 755 N N . PHE A 1 93 ? 9.588 -1.463 0.454 1.00 91.75 93 PHE A N 1
ATOM 756 C CA . PHE A 1 93 ? 9.258 -2.144 -0.796 1.00 91.75 93 PHE A CA 1
ATOM 757 C C . PHE A 1 93 ? 9.485 -3.658 -0.714 1.00 91.75 93 PHE A C 1
ATOM 759 O O . PHE A 1 93 ? 8.730 -4.424 -1.313 1.00 91.75 93 PHE A O 1
ATOM 766 N N . SER A 1 94 ? 10.503 -4.111 0.021 1.00 91.94 94 SER A N 1
ATOM 767 C CA . SER A 1 94 ? 10.798 -5.538 0.192 1.00 91.94 94 SER A CA 1
ATOM 768 C C . SER A 1 94 ? 9.765 -6.248 1.053 1.00 91.94 94 SER A C 1
ATOM 770 O O . SER A 1 94 ? 9.235 -7.271 0.619 1.00 91.94 94 SER A O 1
ATOM 772 N N . ARG A 1 95 ? 9.423 -5.677 2.209 1.00 93.69 95 ARG A N 1
ATOM 773 C CA . ARG A 1 95 ? 8.413 -6.219 3.127 1.00 93.69 95 ARG A CA 1
ATOM 774 C C . ARG A 1 95 ? 7.029 -6.232 2.481 1.00 93.69 95 ARG A C 1
ATOM 776 O O . ARG A 1 95 ? 6.369 -7.268 2.439 1.00 93.69 95 ARG A O 1
ATOM 783 N N . MET A 1 96 ? 6.637 -5.134 1.833 1.00 89.31 96 MET A N 1
ATOM 784 C CA . MET A 1 96 ? 5.358 -5.067 1.120 1.00 89.31 96 MET A CA 1
ATOM 785 C C . MET A 1 96 ? 5.314 -6.029 -0.077 1.00 89.31 96 MET A C 1
ATOM 787 O O . MET A 1 96 ? 4.291 -6.670 -0.334 1.00 89.31 96 MET A O 1
ATOM 791 N N . ALA A 1 97 ? 6.419 -6.204 -0.808 1.00 89.06 97 ALA A N 1
ATOM 792 C CA . ALA A 1 97 ? 6.508 -7.218 -1.859 1.00 89.06 97 ALA A CA 1
ATOM 793 C C . ALA A 1 97 ? 6.485 -8.656 -1.310 1.00 89.06 97 ALA A C 1
ATOM 795 O O . ALA A 1 97 ? 6.114 -9.558 -2.057 1.00 89.06 97 ALA A O 1
ATOM 796 N N . ALA A 1 98 ? 6.835 -8.881 -0.044 1.00 89.62 98 ALA A N 1
ATOM 797 C CA . ALA A 1 98 ? 6.727 -10.167 0.647 1.00 89.62 98 ALA A CA 1
ATOM 798 C C . ALA A 1 98 ? 5.354 -10.397 1.309 1.00 89.62 98 ALA A C 1
ATOM 800 O O . ALA A 1 98 ? 5.180 -11.393 2.002 1.00 89.62 98 ALA A O 1
ATOM 801 N N . ASP A 1 99 ? 4.381 -9.507 1.066 1.00 85.44 99 ASP A N 1
ATOM 802 C CA . ASP A 1 99 ? 3.032 -9.584 1.642 1.00 85.44 99 ASP A CA 1
ATOM 803 C C . ASP A 1 99 ? 3.014 -9.400 3.179 1.00 85.44 99 ASP A C 1
ATOM 805 O O . ASP A 1 99 ? 2.051 -9.769 3.852 1.00 85.44 99 ASP A O 1
ATOM 809 N N . GLU A 1 100 ? 4.056 -8.774 3.742 1.00 88.88 100 GLU A N 1
ATOM 810 C CA . GLU A 1 100 ? 4.080 -8.380 5.149 1.00 88.88 100 GLU A CA 1
ATOM 811 C C . GLU A 1 100 ? 3.155 -7.189 5.415 1.00 88.88 100 GLU A C 1
ATOM 813 O O . GLU A 1 100 ? 3.053 -6.254 4.617 1.00 88.88 100 GLU A O 1
ATOM 818 N N . LYS A 1 101 ? 2.507 -7.194 6.585 1.00 84.44 101 LYS A N 1
ATOM 819 C CA . LYS A 1 101 ? 1.698 -6.061 7.038 1.00 84.44 101 LYS A CA 1
ATOM 820 C C . LYS A 1 101 ? 2.612 -4.935 7.516 1.00 84.44 101 LYS A C 1
ATOM 822 O O . LYS A 1 101 ? 3.312 -5.091 8.515 1.00 84.44 101 LYS A O 1
ATOM 827 N N . LEU A 1 102 ? 2.565 -3.804 6.821 1.00 85.88 102 LEU A N 1
ATOM 828 C CA . LEU A 1 102 ? 3.170 -2.560 7.286 1.00 85.88 102 LEU A CA 1
ATOM 829 C C . LEU A 1 102 ? 2.284 -1.894 8.351 1.00 85.88 102 LEU A C 1
ATOM 831 O O . LEU A 1 102 ? 1.062 -2.070 8.387 1.00 85.88 102 LEU A O 1
ATOM 835 N N . THR A 1 103 ? 2.908 -1.126 9.234 1.00 85.06 103 THR A N 1
ATOM 836 C CA . THR A 1 103 ? 2.222 -0.202 10.143 1.00 85.06 103 THR A CA 1
ATOM 837 C C . THR A 1 103 ? 1.668 0.996 9.370 1.00 85.06 103 THR A C 1
ATOM 839 O O . THR A 1 103 ? 2.112 1.284 8.261 1.00 85.06 103 THR A O 1
ATOM 842 N N . VAL A 1 104 ? 0.727 1.739 9.963 1.00 80.19 104 VAL A N 1
ATOM 843 C CA . VAL A 1 104 ? 0.170 2.965 9.354 1.00 80.19 104 VAL A CA 1
ATOM 844 C C . VAL A 1 104 ? 1.284 3.938 8.946 1.00 80.19 104 VAL A C 1
ATOM 846 O O . VAL A 1 104 ? 1.357 4.341 7.794 1.00 80.19 104 VAL A O 1
ATOM 849 N N . LYS A 1 105 ? 2.240 4.208 9.843 1.00 85.31 105 LYS A N 1
ATOM 850 C CA . LYS A 1 105 ? 3.366 5.117 9.560 1.00 85.31 105 LYS A CA 1
ATOM 851 C C . LYS A 1 105 ? 4.259 4.642 8.413 1.00 85.31 105 LYS A C 1
ATOM 853 O O . LYS A 1 105 ? 4.828 5.455 7.692 1.00 85.31 105 LYS A O 1
ATOM 858 N N . GLU A 1 106 ? 4.442 3.332 8.280 1.00 89.31 106 GLU A N 1
ATOM 859 C CA . GLU A 1 106 ? 5.215 2.740 7.186 1.00 89.31 106 GLU A CA 1
ATOM 860 C C . GLU A 1 106 ? 4.459 2.844 5.851 1.00 89.31 106 GLU A C 1
ATOM 862 O O . GLU A 1 106 ? 5.080 3.116 4.823 1.00 89.31 106 GLU A O 1
ATOM 867 N N . TYR A 1 107 ? 3.127 2.705 5.866 1.00 85.88 107 TYR A N 1
ATOM 868 C CA . TYR A 1 107 ? 2.280 2.977 4.702 1.00 85.88 107 TYR A CA 1
ATOM 869 C C . TYR A 1 107 ? 2.328 4.444 4.282 1.00 85.88 107 TYR A C 1
ATOM 871 O O . TYR A 1 107 ? 2.541 4.705 3.101 1.00 85.88 107 TYR A O 1
ATOM 879 N N . ASP A 1 108 ? 2.239 5.388 5.220 1.00 86.19 108 ASP A N 1
ATOM 880 C CA . ASP A 1 108 ? 2.323 6.824 4.919 1.00 86.19 108 ASP A CA 1
ATOM 881 C C . ASP A 1 108 ? 3.622 7.163 4.173 1.00 86.19 108 ASP A C 1
ATOM 883 O O . ASP A 1 108 ? 3.627 7.886 3.173 1.00 86.19 108 ASP A O 1
ATOM 887 N N . LYS A 1 109 ? 4.747 6.589 4.623 1.00 90.12 109 LYS A N 1
ATOM 888 C CA . LYS A 1 109 ? 6.049 6.745 3.957 1.00 90.12 109 LYS A CA 1
ATOM 889 C C . LYS A 1 109 ? 6.043 6.155 2.552 1.00 90.12 109 LYS A C 1
ATOM 891 O O . LYS A 1 109 ? 6.532 6.793 1.620 1.00 90.12 109 LYS A O 1
ATOM 896 N N . LEU A 1 110 ? 5.491 4.954 2.390 1.00 89.25 110 LEU A N 1
ATOM 897 C CA . LEU A 1 110 ? 5.398 4.295 1.092 1.00 89.25 110 LEU A CA 1
ATOM 898 C C . LEU A 1 110 ? 4.548 5.117 0.114 1.00 89.25 110 LEU A C 1
ATOM 900 O O . LEU A 1 110 ? 4.977 5.373 -1.007 1.00 89.25 110 LEU A O 1
ATOM 904 N N . ILE A 1 111 ? 3.380 5.582 0.550 1.00 87.44 111 ILE A N 1
ATOM 905 C CA . ILE A 1 111 ? 2.464 6.420 -0.229 1.00 87.44 111 ILE A CA 1
ATOM 906 C C . ILE A 1 111 ? 3.142 7.720 -0.648 1.00 87.44 111 ILE A C 1
ATOM 908 O O . ILE A 1 111 ? 3.070 8.096 -1.818 1.00 87.44 111 ILE A O 1
ATOM 912 N N . LYS A 1 112 ? 3.864 8.372 0.269 1.00 89.81 112 LYS A N 1
ATOM 913 C CA . LYS A 1 112 ? 4.634 9.577 -0.042 1.00 89.81 112 LYS A CA 1
ATOM 914 C C . LYS A 1 112 ? 5.657 9.335 -1.158 1.00 89.81 112 LYS A C 1
ATOM 916 O O . LYS A 1 112 ? 5.716 10.133 -2.089 1.00 89.81 112 LYS A O 1
ATOM 921 N N . LEU A 1 113 ? 6.394 8.218 -1.119 1.00 89.81 113 LEU A N 1
ATOM 922 C CA . LEU A 1 113 ? 7.329 7.849 -2.192 1.00 89.81 113 LEU A CA 1
ATOM 923 C C . LEU A 1 113 ? 6.620 7.699 -3.546 1.00 89.81 113 LEU A C 1
ATOM 925 O O . LEU A 1 113 ? 7.155 8.122 -4.570 1.00 89.81 113 LEU A O 1
ATOM 929 N N . PHE A 1 114 ? 5.418 7.116 -3.566 1.00 88.62 114 PHE A N 1
ATOM 930 C CA . PHE A 1 114 ? 4.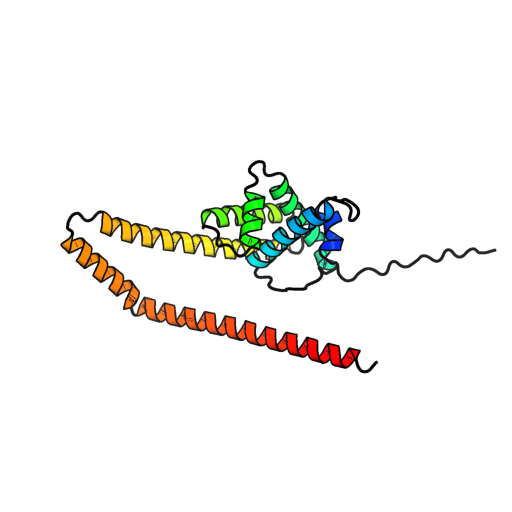631 6.989 -4.793 1.00 88.62 114 PHE A CA 1
ATOM 931 C C . PHE A 1 114 ? 4.133 8.332 -5.321 1.00 88.62 114 PHE A C 1
ATOM 933 O O . PHE A 1 114 ? 4.285 8.587 -6.515 1.00 88.62 114 PHE A O 1
ATOM 940 N N . LYS A 1 115 ? 3.597 9.200 -4.454 1.00 88.31 115 LYS A N 1
ATOM 941 C CA . LYS A 1 115 ? 3.160 10.548 -4.848 1.00 88.31 115 LYS A CA 1
ATOM 942 C C . LYS A 1 115 ? 4.316 11.340 -5.453 1.00 88.31 115 LYS A C 1
ATOM 944 O O . LYS A 1 115 ? 4.203 11.779 -6.590 1.00 88.31 115 LYS A O 1
ATOM 949 N N . GLU A 1 116 ? 5.458 11.399 -4.769 1.00 88.31 116 GLU A N 1
ATOM 950 C CA . GLU A 1 116 ? 6.666 12.072 -5.267 1.00 88.31 116 GLU A CA 1
ATOM 951 C C . GLU A 1 116 ? 7.156 11.474 -6.600 1.00 88.31 116 GLU A C 1
ATOM 953 O O . GLU A 1 116 ? 7.494 12.204 -7.536 1.00 88.31 116 GLU A O 1
ATOM 958 N N . GLY A 1 117 ? 7.150 10.142 -6.728 1.00 83.69 117 GLY A N 1
ATOM 959 C CA . GLY A 1 117 ? 7.543 9.453 -7.958 1.00 83.69 117 GLY A CA 1
ATOM 960 C C . GLY A 1 117 ? 6.633 9.760 -9.154 1.00 83.69 117 GLY A C 1
ATOM 961 O O . GLY A 1 117 ? 7.118 9.834 -10.288 1.00 83.69 117 GLY A O 1
ATOM 962 N N . PHE A 1 118 ? 5.333 9.955 -8.914 1.00 82.88 118 PHE A N 1
ATOM 963 C CA . PHE A 1 118 ? 4.345 10.289 -9.943 1.00 82.88 118 PHE A CA 1
ATOM 964 C C . PHE A 1 118 ? 4.348 11.785 -10.280 1.00 82.88 118 PHE A C 1
ATOM 966 O O . PHE A 1 118 ? 4.392 12.141 -11.457 1.00 82.88 118 PHE A O 1
ATOM 973 N N . GLU A 1 119 ? 4.366 12.656 -9.270 1.00 82.81 119 GLU A N 1
ATOM 974 C CA . GLU A 1 119 ? 4.385 14.121 -9.409 1.00 82.81 119 GLU A CA 1
ATOM 975 C C . GLU A 1 119 ? 5.621 14.636 -10.148 1.00 82.81 119 GLU A C 1
ATOM 977 O O . GLU A 1 119 ? 5.558 15.673 -10.805 1.00 82.81 119 GLU A O 1
ATOM 982 N N . ALA A 1 120 ? 6.727 13.888 -10.123 1.00 80.62 120 ALA A N 1
ATOM 983 C CA . ALA A 1 120 ? 7.922 14.216 -10.891 1.00 80.62 120 ALA A CA 1
ATOM 984 C C . ALA A 1 120 ? 7.696 14.252 -12.419 1.00 80.62 120 ALA A C 1
ATOM 986 O O . ALA A 1 120 ? 8.535 14.801 -13.131 1.00 80.62 120 ALA A O 1
ATOM 987 N N . ASN A 1 121 ? 6.604 13.669 -12.942 1.00 75.25 121 ASN A N 1
ATOM 988 C CA . ASN A 1 121 ? 6.307 13.657 -14.381 1.00 75.25 121 ASN A CA 1
ATOM 989 C C . ASN A 1 121 ? 4.795 13.808 -14.657 1.00 75.25 121 ASN A C 1
ATOM 991 O O . ASN A 1 121 ? 4.129 12.835 -15.031 1.00 75.25 121 ASN A O 1
ATOM 995 N N . PRO A 1 122 ? 4.242 15.024 -14.520 1.00 74.50 122 PRO A N 1
ATOM 996 C CA . PRO A 1 122 ? 2.804 15.263 -14.651 1.00 74.50 122 PRO A CA 1
ATOM 997 C C . PRO A 1 122 ? 2.266 15.053 -16.078 1.00 74.50 122 PRO A C 1
ATOM 999 O O . PRO A 1 122 ? 1.068 14.839 -16.259 1.00 74.50 122 PRO A O 1
ATOM 1002 N N . ASP A 1 123 ? 3.144 15.076 -17.086 1.00 75.81 123 ASP A N 1
ATOM 1003 C CA . ASP A 1 123 ? 2.788 14.928 -18.504 1.00 75.81 123 ASP A CA 1
ATOM 1004 C C . ASP A 1 123 ? 2.604 13.465 -18.946 1.00 75.81 123 ASP A C 1
ATOM 1006 O O . ASP A 1 123 ? 2.246 13.198 -20.096 1.00 75.81 123 ASP A O 1
ATOM 1010 N N . LEU A 1 124 ? 2.850 12.490 -18.061 1.00 73.44 124 LEU A N 1
ATOM 1011 C CA . LEU A 1 124 ? 2.673 11.081 -18.404 1.00 73.44 124 LEU A CA 1
ATOM 1012 C C . LEU A 1 124 ? 1.180 10.739 -18.544 1.00 73.44 124 LEU A C 1
ATOM 1014 O O . LEU A 1 124 ? 0.404 11.036 -17.636 1.00 73.44 124 LEU A O 1
ATOM 1018 N N . PRO A 1 125 ? 0.764 10.018 -19.604 1.00 70.38 125 PRO A N 1
ATOM 1019 C CA . PRO A 1 125 ? -0.621 9.579 -19.797 1.00 70.38 125 PRO A CA 1
ATOM 1020 C C . PRO A 1 125 ? -1.265 8.882 -18.589 1.00 70.38 125 PRO A C 1
ATOM 1022 O O . PRO A 1 125 ? -2.476 8.964 -18.403 1.00 70.38 125 PRO A O 1
ATOM 1025 N N . LEU A 1 126 ? -0.463 8.210 -17.756 1.00 71.19 126 LEU A N 1
ATOM 1026 C CA . LEU A 1 126 ? -0.935 7.470 -16.582 1.00 71.19 126 LEU A CA 1
ATOM 1027 C C . LEU A 1 126 ? -0.880 8.271 -15.274 1.00 71.19 126 LEU A C 1
ATOM 1029 O O . LEU A 1 126 ? -1.389 7.792 -14.264 1.00 71.19 126 LEU A O 1
ATOM 1033 N N . TYR A 1 127 ? -0.290 9.471 -15.274 1.00 79.25 127 TYR A N 1
ATOM 1034 C CA . TYR A 1 127 ? -0.015 10.254 -14.066 1.00 79.25 127 TYR A CA 1
ATOM 1035 C C . TYR A 1 127 ? -1.259 10.449 -13.190 1.00 79.25 127 TYR A C 1
ATOM 1037 O O . TYR A 1 127 ? -1.274 10.015 -12.040 1.00 79.25 127 TYR A O 1
ATOM 1045 N N . LYS A 1 128 ? -2.323 11.044 -13.749 1.00 78.56 128 LYS A N 1
ATOM 1046 C CA . LYS A 1 128 ? -3.544 11.368 -12.992 1.00 78.56 128 LYS A CA 1
ATOM 1047 C C . LYS A 1 128 ? -4.197 10.121 -12.406 1.00 78.56 128 LYS A C 1
ATOM 1049 O O . LYS A 1 128 ? -4.473 10.075 -11.218 1.00 78.56 128 LYS A O 1
ATOM 1054 N N . MET A 1 129 ? -4.357 9.080 -13.224 1.00 80.38 129 MET A N 1
ATOM 1055 C CA . MET A 1 129 ? -4.964 7.820 -12.793 1.00 80.38 129 MET A CA 1
ATOM 1056 C C . MET A 1 129 ? -4.175 7.160 -11.653 1.00 80.38 129 MET A C 1
ATOM 1058 O O . MET A 1 129 ? -4.770 6.642 -10.712 1.00 80.38 129 MET A O 1
ATOM 1062 N N . LEU A 1 130 ? -2.842 7.137 -11.740 1.00 78.56 130 LEU A N 1
ATOM 1063 C CA . LEU A 1 130 ? -1.996 6.531 -10.713 1.00 78.56 130 LEU A CA 1
ATOM 1064 C C . LEU A 1 130 ? -2.013 7.344 -9.414 1.00 78.56 130 LEU A C 1
ATOM 1066 O O . LEU A 1 130 ? -2.070 6.755 -8.335 1.00 78.56 130 LEU A O 1
ATOM 1070 N N . LEU A 1 131 ? -2.015 8.675 -9.521 1.00 83.25 131 LEU A N 1
ATOM 1071 C CA . LEU A 1 131 ? -2.104 9.567 -8.371 1.00 83.25 131 LEU A CA 1
ATOM 1072 C C . LEU A 1 131 ? -3.462 9.452 -7.668 1.00 83.25 131 LEU A C 1
ATOM 1074 O O . LEU A 1 131 ? -3.494 9.324 -6.449 1.00 83.25 131 LEU A O 1
ATOM 1078 N N . ASP A 1 132 ? -4.565 9.413 -8.419 1.00 83.88 132 ASP A N 1
ATOM 1079 C CA . ASP A 1 132 ? -5.913 9.234 -7.866 1.00 83.88 132 ASP A CA 1
ATOM 1080 C C . ASP A 1 132 ? -6.030 7.914 -7.094 1.00 83.88 132 ASP A C 1
ATOM 1082 O O . ASP A 1 132 ? -6.554 7.882 -5.982 1.00 83.88 132 ASP A O 1
ATOM 1086 N N . ARG A 1 133 ? -5.477 6.820 -7.635 1.00 81.62 133 ARG A N 1
ATOM 1087 C CA . ARG A 1 133 ? -5.472 5.515 -6.953 1.00 81.62 133 ARG A CA 1
ATOM 1088 C C . ARG A 1 133 ? -4.658 5.540 -5.661 1.00 81.62 133 ARG A C 1
ATOM 1090 O O . ARG A 1 133 ? -5.131 5.051 -4.643 1.00 81.62 133 ARG A O 1
ATOM 1097 N N . VAL A 1 134 ? -3.472 6.148 -5.682 1.00 84.56 134 VAL A N 1
ATOM 1098 C CA . VAL A 1 134 ? -2.645 6.288 -4.472 1.00 84.56 134 VAL A CA 1
ATOM 1099 C C . VAL A 1 134 ? -3.297 7.209 -3.443 1.00 84.56 134 VAL A C 1
ATOM 1101 O O . VAL A 1 134 ? -3.193 6.941 -2.251 1.00 84.56 134 VAL A O 1
ATOM 1104 N N . ASN A 1 135 ? -4.007 8.255 -3.870 1.00 85.50 135 ASN A N 1
ATOM 1105 C CA . ASN A 1 135 ? -4.776 9.110 -2.967 1.00 85.50 135 ASN A CA 1
ATOM 1106 C C . ASN A 1 135 ? -5.959 8.366 -2.332 1.00 85.50 135 ASN A C 1
ATOM 1108 O O . ASN A 1 135 ? -6.238 8.574 -1.157 1.00 85.50 135 ASN A O 1
ATOM 1112 N N . ASN A 1 136 ? -6.634 7.484 -3.071 1.00 84.19 136 ASN A N 1
ATOM 1113 C CA . ASN A 1 136 ? -7.704 6.661 -2.505 1.00 84.19 136 ASN A CA 1
ATOM 1114 C C . ASN A 1 136 ? -7.174 5.698 -1.432 1.00 84.19 136 ASN A C 1
ATOM 1116 O O . ASN A 1 136 ? -7.773 5.598 -0.363 1.00 84.19 136 ASN A O 1
ATOM 1120 N N . GLU A 1 137 ? -6.035 5.046 -1.684 1.00 83.00 137 GLU A N 1
ATOM 1121 C CA . GLU A 1 137 ? -5.359 4.217 -0.676 1.00 83.00 137 GLU A CA 1
ATOM 1122 C C . GLU A 1 137 ? -4.930 5.043 0.545 1.00 83.00 137 GLU A C 1
ATOM 1124 O O . GLU A 1 137 ? -5.173 4.640 1.679 1.00 83.00 137 GLU A O 1
ATOM 1129 N N . ASP A 1 138 ? -4.352 6.228 0.336 1.00 84.88 138 ASP A N 1
ATOM 1130 C CA . ASP A 1 138 ? -3.977 7.153 1.417 1.00 84.88 138 ASP A CA 1
ATOM 1131 C C . ASP A 1 138 ? -5.172 7.510 2.302 1.00 84.88 138 ASP A C 1
ATOM 1133 O O . ASP A 1 138 ? -5.120 7.345 3.520 1.00 84.88 138 ASP A O 1
ATOM 1137 N N . ASN A 1 139 ? -6.293 7.891 1.689 1.00 87.44 139 ASN A N 1
ATOM 1138 C CA . ASN A 1 139 ? -7.524 8.190 2.414 1.00 87.44 139 ASN A CA 1
ATOM 1139 C C . ASN A 1 139 ? -8.002 6.986 3.240 1.00 87.44 139 ASN A C 1
ATOM 1141 O O . ASN A 1 139 ? -8.411 7.149 4.389 1.00 87.44 139 ASN A O 1
ATOM 1145 N N . PHE A 1 140 ? -7.924 5.769 2.692 1.00 85.81 140 PHE A N 1
ATOM 1146 C CA . PHE A 1 140 ? -8.276 4.557 3.429 1.00 85.81 140 PHE A CA 1
ATOM 1147 C C . PHE A 1 140 ? -7.373 4.342 4.655 1.00 85.81 140 PHE A C 1
ATOM 1149 O O . PHE A 1 140 ? -7.872 4.080 5.754 1.00 85.81 140 PHE A O 1
ATOM 1156 N N . TYR A 1 141 ? -6.053 4.489 4.508 1.00 82.31 141 TYR A N 1
ATOM 1157 C CA . TYR A 1 141 ? -5.122 4.339 5.630 1.00 82.31 141 TYR A CA 1
ATOM 1158 C C . TYR A 1 141 ? -5.281 5.439 6.686 1.00 82.31 141 TYR A C 1
ATOM 1160 O O . TYR A 1 141 ? -5.169 5.142 7.879 1.00 82.31 141 TYR A O 1
ATOM 1168 N N . GLN A 1 142 ? -5.618 6.666 6.284 1.00 85.38 142 GLN A N 1
ATOM 1169 C CA . GLN A 1 142 ? -5.950 7.755 7.206 1.00 85.38 142 GLN A CA 1
ATOM 1170 C C . GLN A 1 142 ? -7.216 7.438 8.013 1.00 85.38 142 GLN A C 1
ATOM 1172 O O . GLN A 1 142 ? -7.181 7.495 9.242 1.00 85.38 142 GLN A O 1
ATOM 1177 N N . LEU A 1 143 ? -8.295 6.990 7.360 1.00 88.38 143 LEU A N 1
ATOM 1178 C CA . LEU A 1 143 ? -9.521 6.560 8.046 1.00 88.38 143 LEU A CA 1
ATOM 1179 C C . LEU A 1 143 ? -9.252 5.405 9.022 1.00 88.38 143 LEU A C 1
ATOM 1181 O O . LEU A 1 143 ? -9.743 5.405 10.152 1.00 88.38 143 LEU A O 1
ATOM 1185 N N . LYS A 1 144 ? -8.417 4.437 8.627 1.00 84.69 144 LYS A N 1
ATOM 1186 C CA . LYS A 1 144 ? -7.985 3.348 9.514 1.00 84.69 144 LYS A CA 1
ATOM 1187 C C . LYS A 1 144 ? -7.254 3.879 10.750 1.00 84.69 144 LYS A C 1
ATOM 1189 O O . LYS A 1 144 ? -7.515 3.404 11.856 1.00 84.69 144 LYS A O 1
ATOM 1194 N N . ALA A 1 145 ? -6.356 4.846 10.575 1.00 85.31 145 ALA A N 1
ATOM 1195 C CA . ALA A 1 145 ? -5.611 5.460 11.670 1.00 85.31 145 ALA A CA 1
ATOM 1196 C C . ALA A 1 145 ? -6.536 6.204 12.646 1.00 85.31 145 ALA A C 1
ATOM 1198 O O . ALA A 1 145 ? -6.377 6.077 13.861 1.00 85.31 145 ALA A O 1
ATOM 1199 N N . GLU A 1 146 ? -7.530 6.929 12.127 1.00 89.62 146 GLU A N 1
ATOM 1200 C CA . GLU A 1 146 ? -8.534 7.621 12.938 1.00 89.62 146 GLU A CA 1
ATOM 1201 C C . GLU A 1 146 ? -9.367 6.641 13.774 1.00 89.62 146 GLU A C 1
ATOM 1203 O O . GLU A 1 146 ? -9.527 6.848 14.980 1.00 89.62 146 GLU A O 1
ATOM 1208 N N . ILE A 1 147 ? -9.832 5.538 13.174 1.00 88.62 147 ILE A N 1
ATOM 1209 C CA . ILE A 1 147 ? -10.565 4.478 13.885 1.00 88.62 147 ILE A CA 1
ATOM 1210 C C . ILE A 1 147 ? -9.696 3.878 15.002 1.00 88.62 147 ILE A C 1
ATOM 1212 O O . ILE A 1 147 ? -10.138 3.773 16.148 1.00 88.62 147 ILE A O 1
ATOM 1216 N N . GLU A 1 148 ? -8.443 3.518 14.703 1.00 87.31 148 GLU A N 1
ATOM 1217 C CA . GLU A 1 148 ? -7.506 2.973 15.696 1.00 87.31 148 GLU A CA 1
ATOM 1218 C C . GLU A 1 148 ? -7.244 3.964 16.840 1.00 87.31 148 GLU A C 1
ATOM 1220 O O . GLU A 1 148 ? -7.166 3.569 18.007 1.00 87.31 148 GLU A O 1
ATOM 1225 N N . GLN A 1 149 ? -7.124 5.257 16.535 1.00 90.12 149 GLN A N 1
ATOM 1226 C CA . GLN A 1 149 ? -6.930 6.294 17.540 1.00 90.12 149 GLN A CA 1
ATOM 1227 C C . GLN A 1 149 ? -8.147 6.426 18.460 1.00 90.12 149 GLN A C 1
ATOM 1229 O O . GLN A 1 149 ? -7.960 6.491 19.676 1.00 90.12 149 GLN A O 1
ATOM 1234 N N . GLN A 1 150 ? -9.364 6.447 17.914 1.00 91.00 150 GLN A N 1
ATOM 1235 C CA . GLN A 1 150 ? -10.591 6.543 18.711 1.00 91.00 150 GLN A CA 1
ATOM 1236 C C . GLN A 1 150 ? -10.730 5.347 19.659 1.00 91.00 150 GLN A C 1
ATOM 1238 O O . GLN A 1 150 ? -10.872 5.534 20.866 1.00 91.00 150 GLN A O 1
ATOM 1243 N N . VAL A 1 151 ? -10.542 4.122 19.155 1.00 90.44 151 VAL A N 1
ATOM 1244 C CA . VAL A 1 151 ? -10.580 2.904 19.984 1.00 90.44 151 VAL A CA 1
ATOM 1245 C C . VAL A 1 151 ? -9.529 2.954 21.100 1.00 90.44 151 VAL A C 1
ATOM 1247 O O . VAL A 1 151 ? -9.809 2.623 22.253 1.00 90.44 151 VAL A O 1
ATOM 1250 N N . ASN A 1 152 ? -8.312 3.411 20.798 1.00 90.00 152 ASN A N 1
ATOM 1251 C CA . ASN A 1 152 ? -7.269 3.562 21.812 1.00 90.00 152 ASN A CA 1
ATOM 1252 C C . ASN A 1 152 ? -7.606 4.641 22.851 1.00 90.00 152 ASN A C 1
ATOM 1254 O O . ASN A 1 152 ? -7.271 4.486 24.027 1.00 90.00 152 ASN A O 1
ATOM 1258 N N . GLN A 1 153 ? -8.243 5.741 22.448 1.00 94.19 153 GLN A N 1
ATOM 1259 C CA . GLN A 1 153 ? -8.712 6.771 23.377 1.00 94.19 153 GLN A CA 1
ATOM 1260 C C . GLN A 1 153 ? -9.779 6.211 24.324 1.00 94.19 153 GLN A C 1
ATOM 1262 O O . GLN A 1 153 ? -9.641 6.381 25.538 1.00 94.19 153 GLN A O 1
ATOM 1267 N N . ASP A 1 154 ? -10.753 5.466 23.800 1.00 92.56 154 ASP A N 1
ATOM 1268 C CA . ASP A 1 154 ? -11.790 4.794 24.591 1.00 92.56 154 ASP A CA 1
ATOM 1269 C C . ASP A 1 154 ? -11.179 3.853 25.638 1.00 92.56 154 ASP A C 1
ATOM 1271 O O . ASP A 1 154 ? -11.483 3.932 26.833 1.00 92.56 154 ASP A O 1
ATOM 1275 N N . ILE A 1 155 ? -10.238 3.007 25.211 1.00 90.31 155 ILE A N 1
ATOM 1276 C CA . ILE A 1 155 ? -9.512 2.084 26.092 1.00 90.31 155 ILE A CA 1
ATOM 1277 C C . ILE A 1 155 ? -8.730 2.852 27.168 1.00 90.31 155 ILE A C 1
ATOM 1279 O O . ILE A 1 155 ? -8.749 2.483 28.346 1.00 90.31 155 ILE A O 1
ATOM 1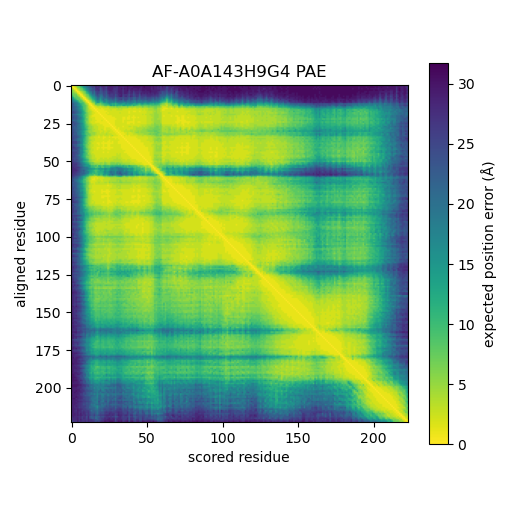283 N N . ASN A 1 156 ? -8.066 3.948 26.800 1.00 93.19 156 ASN A N 1
ATOM 1284 C CA . ASN A 1 156 ? -7.324 4.779 27.745 1.00 93.19 156 ASN A CA 1
ATOM 1285 C C . ASN A 1 156 ? -8.233 5.451 28.781 1.00 93.19 156 ASN A C 1
ATOM 1287 O O . ASN A 1 156 ? -7.832 5.569 29.942 1.00 93.19 156 ASN A O 1
ATOM 1291 N N . PHE A 1 157 ? -9.449 5.865 28.410 1.00 92.94 157 PHE A N 1
ATOM 1292 C CA . PHE A 1 157 ? -10.420 6.371 29.382 1.00 92.94 157 PHE A CA 1
ATOM 1293 C C . PHE A 1 157 ? -10.766 5.308 30.423 1.00 92.94 157 PHE A C 1
ATOM 1295 O O . PHE A 1 157 ? -10.743 5.612 31.616 1.00 92.94 157 PHE A O 1
ATOM 1302 N N . LEU A 1 158 ? -10.985 4.058 30.001 1.00 92.38 158 LEU A N 1
ATOM 1303 C CA . LEU A 1 158 ? -11.234 2.942 30.918 1.00 92.38 158 LEU A CA 1
ATOM 1304 C C . LEU A 1 158 ? -10.050 2.717 31.870 1.00 92.38 158 LEU A C 1
ATOM 1306 O O . LEU A 1 158 ? -10.246 2.589 33.080 1.00 92.38 158 LEU A O 1
ATOM 1310 N N . PHE A 1 159 ? -8.814 2.724 31.365 1.00 90.44 159 PHE A N 1
ATOM 1311 C CA . PHE A 1 159 ? -7.623 2.546 32.206 1.00 90.44 159 PHE A CA 1
ATOM 1312 C C . PHE A 1 159 ? -7.440 3.648 33.251 1.00 90.44 159 PHE A C 1
ATOM 1314 O O . PHE A 1 159 ? -6.985 3.364 34.360 1.00 90.44 159 PHE A O 1
ATOM 1321 N N . ARG A 1 160 ? -7.813 4.887 32.920 1.00 93.50 160 ARG A N 1
ATOM 1322 C CA . ARG A 1 160 ? -7.717 6.039 33.829 1.00 93.50 160 ARG A CA 1
ATOM 1323 C C . ARG A 1 160 ? -8.780 6.042 34.929 1.00 93.50 160 ARG A C 1
ATOM 1325 O O . ARG A 1 160 ? -8.641 6.800 35.881 1.00 93.50 160 ARG A O 1
ATOM 1332 N N . MET A 1 161 ? -9.824 5.216 34.833 1.00 93.31 161 MET A N 1
ATOM 1333 C CA . MET A 1 161 ? -10.842 5.129 35.885 1.00 93.31 161 MET A CA 1
ATOM 1334 C C . MET A 1 161 ? -10.248 4.529 37.161 1.00 93.31 161 MET A C 1
ATOM 1336 O O . MET A 1 161 ? -9.806 3.383 37.145 1.00 93.31 161 MET A O 1
ATOM 1340 N N . GLU A 1 162 ? -10.279 5.261 38.273 1.00 87.69 162 GLU A N 1
ATOM 1341 C CA . GLU A 1 162 ? -9.708 4.809 39.553 1.00 87.69 162 GLU A CA 1
ATOM 1342 C C . GLU A 1 162 ? -10.484 3.636 40.173 1.00 87.69 162 GLU A C 1
ATOM 1344 O O . GLU A 1 162 ? -9.895 2.714 40.735 1.00 87.69 162 GLU A O 1
ATOM 1349 N N . SER A 1 163 ? -11.813 3.635 40.035 1.00 94.56 163 SER A N 1
ATOM 1350 C CA . SER A 1 163 ? -12.670 2.576 40.570 1.00 94.56 163 SER A CA 1
ATOM 1351 C C . SER A 1 163 ? -12.664 1.339 39.671 1.00 94.56 163 SER A C 1
ATOM 1353 O O . SER A 1 163 ? -13.139 1.378 38.533 1.00 94.56 163 SER A O 1
ATOM 1355 N N . SER A 1 164 ? -12.188 0.211 40.205 1.00 90.44 164 SER A N 1
ATOM 1356 C CA . SER A 1 164 ? -12.156 -1.076 39.498 1.00 90.44 164 SER A CA 1
ATOM 1357 C C . SER A 1 164 ? -13.551 -1.581 39.121 1.00 90.44 164 SER A C 1
ATOM 1359 O O . SER A 1 164 ? -13.746 -2.051 38.002 1.00 90.44 164 SER A O 1
ATOM 1361 N N . SER A 1 165 ? -14.541 -1.427 40.004 1.00 93.06 165 SER A N 1
ATOM 1362 C CA . SER A 1 165 ? -15.917 -1.873 39.749 1.00 93.06 165 SER A CA 1
ATOM 1363 C C . SER A 1 165 ? -16.603 -1.044 38.662 1.00 93.06 165 SER A C 1
ATOM 1365 O O . SER A 1 165 ? -17.296 -1.588 37.801 1.00 93.06 165 SER A O 1
ATOM 1367 N N . GLN A 1 166 ? -16.378 0.274 38.646 1.00 94.06 166 GLN A N 1
ATOM 1368 C CA . GLN A 1 166 ? -16.888 1.133 37.578 1.00 94.06 166 GLN A CA 1
ATOM 1369 C C . GLN A 1 166 ? -16.171 0.869 36.255 1.00 94.06 166 GLN A C 1
ATOM 1371 O O . GLN A 1 166 ? -16.833 0.817 35.219 1.00 94.06 166 GLN A O 1
ATOM 1376 N N . ARG A 1 167 ? -14.849 0.656 36.285 1.00 96.12 167 ARG A N 1
ATOM 1377 C CA . ARG A 1 167 ? -14.065 0.282 35.103 1.00 96.12 167 ARG A CA 1
ATOM 1378 C C . ARG A 1 167 ? -14.607 -0.994 34.466 1.00 96.12 167 ARG A C 1
ATOM 1380 O O . ARG A 1 167 ? -14.856 -1.011 33.266 1.00 96.12 167 ARG A O 1
ATOM 1387 N N . GLU A 1 168 ? -14.838 -2.035 35.265 1.00 95.38 168 GLU A N 1
ATOM 1388 C CA . GLU A 1 168 ? -15.400 -3.298 34.778 1.00 95.38 168 GLU A CA 1
ATOM 1389 C C . GLU A 1 168 ? -16.798 -3.099 34.178 1.00 95.38 168 GLU A C 1
ATOM 1391 O O . GLU A 1 168 ? -17.081 -3.600 33.089 1.00 95.38 168 GLU A O 1
ATOM 1396 N N . LYS A 1 169 ? -17.663 -2.323 34.845 1.00 96.19 169 LYS A N 1
ATOM 1397 C CA . LYS A 1 169 ? -18.998 -1.996 34.329 1.00 96.19 169 LYS A CA 1
ATOM 1398 C C . LYS A 1 169 ? -18.923 -1.295 32.967 1.00 96.19 169 LYS A C 1
ATOM 1400 O O . LYS A 1 169 ? -19.579 -1.736 32.029 1.00 96.19 169 LYS A O 1
ATOM 1405 N N . ARG A 1 170 ? -18.105 -0.243 32.837 1.00 96.00 170 ARG A N 1
ATOM 1406 C CA . ARG A 1 170 ? -17.958 0.508 31.578 1.00 96.00 170 ARG A CA 1
ATOM 1407 C C . ARG A 1 170 ? -17.321 -0.327 30.469 1.00 96.00 170 ARG A C 1
ATOM 1409 O O . ARG A 1 170 ? -17.751 -0.231 29.326 1.00 96.00 170 ARG A O 1
ATOM 1416 N N . ALA A 1 171 ? -16.367 -1.197 30.797 1.00 93.94 171 ALA A N 1
ATOM 1417 C CA . ALA A 1 171 ? -15.791 -2.127 29.829 1.00 93.94 171 ALA A CA 1
ATOM 1418 C C . ALA A 1 171 ? -16.838 -3.116 29.283 1.00 93.94 171 ALA A C 1
ATOM 1420 O O . ALA A 1 171 ? -16.857 -3.387 28.083 1.00 93.94 171 ALA A O 1
ATOM 1421 N N . LYS A 1 172 ? -17.740 -3.623 30.138 1.00 94.44 172 LYS A N 1
ATOM 1422 C CA . LYS A 1 172 ? -18.858 -4.482 29.707 1.00 94.44 172 LYS A CA 1
ATOM 1423 C C . LYS A 1 172 ? -19.841 -3.735 28.808 1.00 94.44 172 LYS A C 1
ATOM 1425 O O . LYS A 1 172 ? -20.239 -4.281 27.787 1.00 94.44 172 LYS A O 1
ATOM 1430 N N . GLU A 1 173 ? -20.190 -2.497 29.154 1.00 93.62 173 GLU A N 1
ATOM 1431 C CA . GLU A 1 173 ? -21.049 -1.643 28.319 1.00 93.62 173 GLU A CA 1
ATOM 1432 C C . GLU A 1 173 ? -20.421 -1.382 26.940 1.00 93.62 173 GLU A C 1
ATOM 1434 O O . GLU A 1 173 ? -21.088 -1.552 25.924 1.00 93.62 173 GLU A O 1
ATOM 1439 N N . TYR A 1 174 ? -19.126 -1.052 26.884 1.00 92.25 174 TYR A N 1
ATOM 1440 C CA . TYR A 1 174 ? -18.409 -0.851 25.620 1.00 92.25 174 TYR A CA 1
ATOM 1441 C C . TYR A 1 174 ? -18.378 -2.123 24.765 1.00 92.25 174 TYR A C 1
ATOM 1443 O O . TYR A 1 174 ? -18.667 -2.087 23.570 1.00 92.25 174 TYR A O 1
ATOM 1451 N N . LEU A 1 175 ? -18.100 -3.277 25.380 1.00 91.12 175 LEU A N 1
ATOM 1452 C CA . LEU A 1 175 ? -18.129 -4.560 24.681 1.00 91.12 175 LEU A CA 1
ATOM 1453 C C . LEU A 1 175 ? -19.529 -4.900 24.152 1.00 91.12 175 LEU A C 1
ATOM 1455 O O . LEU A 1 175 ? -19.638 -5.458 23.061 1.00 91.12 175 LEU A O 1
ATOM 1459 N N . ALA A 1 176 ? -20.581 -4.564 24.902 1.00 89.69 176 ALA A N 1
ATOM 1460 C CA . ALA A 1 176 ? -21.959 -4.737 24.460 1.00 89.69 176 ALA A CA 1
ATOM 1461 C C . ALA A 1 176 ? -22.268 -3.839 23.256 1.00 89.69 176 ALA A C 1
ATOM 1463 O O . ALA A 1 176 ? -22.813 -4.332 22.279 1.00 89.69 176 ALA A O 1
ATOM 1464 N N . ILE A 1 177 ? -21.831 -2.573 23.247 1.00 88.06 177 ILE A N 1
ATOM 1465 C CA . ILE A 1 177 ? -21.953 -1.709 22.058 1.00 88.06 177 ILE A CA 1
ATOM 1466 C C . ILE A 1 177 ? -21.277 -2.376 20.860 1.00 88.06 177 ILE A C 1
ATOM 1468 O O . ILE A 1 177 ? -21.900 -2.529 19.814 1.00 88.06 177 ILE A O 1
ATOM 1472 N N . LEU A 1 178 ? -20.038 -2.847 21.023 1.00 85.44 178 LEU A N 1
ATOM 1473 C CA . LEU A 1 178 ? -19.318 -3.501 19.936 1.00 85.44 178 LEU A CA 1
ATOM 1474 C C . LEU A 1 178 ? -20.012 -4.778 19.446 1.00 85.44 178 LEU A C 1
ATOM 1476 O O . LEU A 1 178 ? -19.984 -5.031 18.249 1.00 85.44 178 LEU A O 1
ATOM 1480 N N . LYS A 1 179 ? -20.620 -5.595 20.309 1.00 84.25 179 LYS A N 1
ATOM 1481 C CA . LYS A 1 179 ? -21.210 -6.891 19.912 1.00 84.25 179 LYS A CA 1
ATOM 1482 C C . LYS A 1 179 ? -22.678 -6.822 19.499 1.00 84.25 179 LYS A C 1
ATOM 1484 O O . LYS A 1 179 ? -23.109 -7.576 18.635 1.00 84.25 179 LYS A O 1
ATOM 1489 N N . GLU A 1 180 ? -23.444 -5.965 20.151 1.00 81.94 180 GLU A N 1
ATOM 1490 C CA . GLU A 1 180 ? -24.906 -6.039 20.193 1.00 81.94 180 GLU A CA 1
ATOM 1491 C C . GLU A 1 180 ? -25.573 -4.777 19.633 1.00 81.94 180 GLU A C 1
ATOM 1493 O O . GLU A 1 180 ? -26.794 -4.748 19.497 1.00 81.94 180 GLU A O 1
ATOM 1498 N N . SER A 1 181 ? -24.805 -3.743 19.262 1.00 86.56 181 SER A N 1
ATOM 1499 C CA . SER A 1 181 ? -25.360 -2.581 18.561 1.00 86.56 181 SER A CA 1
ATOM 1500 C C . SER A 1 181 ? -25.946 -3.002 17.215 1.00 86.56 181 SER A C 1
ATOM 1502 O O . SER A 1 181 ? -25.224 -3.514 16.357 1.00 86.56 181 SER A O 1
ATOM 1504 N N . SER A 1 182 ? -27.242 -2.742 17.015 1.00 83.38 182 SER A N 1
ATOM 1505 C CA . SER A 1 182 ? -27.922 -3.003 15.743 1.00 83.38 182 SER A CA 1
ATOM 1506 C C . SER A 1 182 ? -27.229 -2.275 14.595 1.00 83.38 182 SER A C 1
ATOM 1508 O O . SER A 1 182 ? -26.905 -2.901 13.604 1.00 83.38 182 SER A O 1
ATOM 1510 N N . GLN A 1 183 ? -26.857 -1.006 14.787 1.00 85.31 183 GLN A N 1
ATOM 1511 C CA . GLN A 1 183 ? -26.165 -0.210 13.769 1.00 85.31 183 GLN A CA 1
ATOM 1512 C C . GLN A 1 183 ? -24.807 -0.804 13.369 1.00 85.31 183 GLN A C 1
ATOM 1514 O O . GLN A 1 183 ? -24.463 -0.808 12.192 1.00 85.31 183 GLN A O 1
ATOM 1519 N N . LEU A 1 184 ? -24.028 -1.318 14.331 1.00 85.00 184 LEU A N 1
ATOM 1520 C CA . LEU A 1 184 ? -22.753 -1.974 14.009 1.00 85.00 184 LEU A CA 1
ATOM 1521 C C . LEU A 1 184 ? -22.962 -3.338 13.354 1.00 85.00 184 LEU A C 1
ATOM 1523 O O . LEU A 1 184 ? -22.126 -3.756 12.561 1.00 85.00 184 LEU A O 1
ATOM 1527 N N . ASN A 1 185 ? -24.034 -4.045 13.702 1.00 84.88 185 ASN A N 1
ATOM 1528 C CA . ASN A 1 185 ? -24.360 -5.329 13.093 1.00 84.88 185 ASN A CA 1
ATOM 1529 C C . ASN A 1 185 ? -24.886 -5.163 11.663 1.00 84.88 185 ASN A C 1
ATOM 1531 O O . ASN A 1 185 ? -24.431 -5.896 10.793 1.00 84.88 185 ASN A O 1
ATOM 1535 N N . ASP A 1 186 ? -25.734 -4.166 11.411 1.00 88.62 186 ASP A N 1
ATOM 1536 C CA . ASP A 1 186 ? -26.198 -3.797 10.070 1.00 88.62 186 ASP A CA 1
ATOM 1537 C C . ASP A 1 186 ? -24.995 -3.434 9.187 1.00 88.62 186 ASP A C 1
ATOM 1539 O O . ASP A 1 186 ? -24.772 -4.062 8.156 1.00 88.62 186 ASP A O 1
ATOM 1543 N N . TRP A 1 187 ? -24.117 -2.543 9.669 1.00 90.88 187 TRP A N 1
ATOM 1544 C CA . TRP A 1 187 ? -22.884 -2.183 8.959 1.00 90.88 187 TRP A CA 1
ATOM 1545 C C . TRP A 1 187 ? -21.974 -3.392 8.669 1.00 90.88 187 TRP A C 1
ATOM 1547 O O . TRP A 1 187 ? -21.353 -3.465 7.613 1.00 90.88 187 TRP A O 1
ATOM 1557 N N . ARG A 1 188 ? -21.873 -4.365 9.586 1.00 85.94 188 ARG A N 1
ATOM 1558 C CA . ARG A 1 188 ? -21.077 -5.588 9.359 1.00 85.94 188 ARG A CA 1
ATOM 1559 C C . ARG A 1 188 ? -21.667 -6.484 8.286 1.00 85.94 188 ARG A C 1
ATOM 1561 O O . ARG A 1 188 ? -20.898 -7.107 7.557 1.00 85.94 188 ARG A O 1
ATOM 1568 N N . GLU A 1 189 ? -22.988 -6.613 8.241 1.00 87.56 189 GLU A N 1
ATOM 1569 C CA . GLU A 1 189 ? -23.643 -7.394 7.196 1.00 87.56 189 GLU A CA 1
ATOM 1570 C C . GLU A 1 189 ? -23.506 -6.696 5.840 1.00 87.56 189 GLU A C 1
ATOM 1572 O O . GLU A 1 189 ? -23.167 -7.379 4.879 1.00 87.56 189 GLU A O 1
ATOM 1577 N N . ASP A 1 190 ? -23.611 -5.366 5.777 1.00 88.62 190 ASP A N 1
ATOM 1578 C CA . ASP A 1 190 ? -23.330 -4.599 4.554 1.00 88.62 190 ASP A CA 1
ATOM 1579 C C . ASP A 1 190 ? -21.894 -4.848 4.056 1.00 88.62 190 ASP A C 1
ATOM 1581 O O . ASP A 1 190 ? -21.693 -5.299 2.932 1.00 88.62 190 ASP A O 1
ATOM 1585 N N . VAL A 1 191 ? -20.885 -4.705 4.926 1.00 84.81 191 VAL A N 1
ATOM 1586 C CA . VAL A 1 191 ? -19.477 -4.997 4.576 1.00 84.81 191 VAL A CA 1
ATOM 1587 C C . VAL A 1 191 ? -19.288 -6.447 4.120 1.00 84.81 191 VAL A C 1
ATOM 1589 O O . VAL A 1 191 ? -18.471 -6.744 3.251 1.00 84.81 191 VAL A O 1
ATOM 1592 N N . LYS A 1 192 ? -20.010 -7.390 4.723 1.00 83.00 192 LYS A N 1
ATOM 1593 C CA . LYS A 1 192 ? -19.928 -8.807 4.361 1.00 83.00 192 LYS A CA 1
ATOM 1594 C C . LYS A 1 192 ? -20.548 -9.080 2.991 1.00 83.00 192 LYS A C 1
ATOM 1596 O O . LYS A 1 192 ? -20.022 -9.937 2.284 1.00 83.00 192 LYS A O 1
ATOM 1601 N N . LEU A 1 193 ? -21.618 -8.374 2.628 1.00 82.38 193 LEU A N 1
ATOM 1602 C CA . LEU A 1 193 ? -22.197 -8.413 1.286 1.00 82.38 193 LEU A CA 1
ATOM 1603 C C . LEU A 1 193 ? -21.220 -7.825 0.265 1.00 82.38 193 LEU A C 1
ATOM 1605 O O . LEU A 1 193 ? -20.911 -8.505 -0.711 1.00 82.38 193 LEU A O 1
ATOM 1609 N N . ASP A 1 194 ? -20.633 -6.658 0.547 1.00 80.12 194 ASP A N 1
ATOM 1610 C CA . ASP A 1 194 ? -19.617 -6.041 -0.319 1.00 80.12 194 ASP A CA 1
ATOM 1611 C C . ASP A 1 194 ? -18.441 -7.007 -0.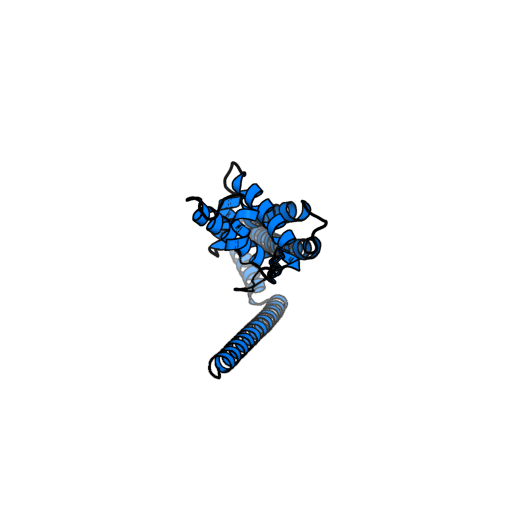580 1.00 80.12 194 ASP A C 1
ATOM 1613 O O . ASP A 1 194 ? -18.022 -7.225 -1.718 1.00 80.12 194 ASP A O 1
ATOM 1617 N N . LEU A 1 195 ? -17.946 -7.679 0.469 1.00 73.38 195 LEU A N 1
ATOM 1618 C CA . LEU A 1 195 ? -16.880 -8.685 0.355 1.00 73.38 195 LEU A CA 1
ATOM 1619 C C . LEU A 1 195 ? -17.287 -9.907 -0.483 1.00 73.38 195 LEU A C 1
ATOM 1621 O O . LEU A 1 195 ? -16.443 -10.500 -1.165 1.00 73.38 195 LEU A O 1
ATOM 1625 N N . GLN A 1 196 ? -18.550 -10.334 -0.400 1.00 74.69 196 GLN A N 1
ATOM 1626 C CA . GLN A 1 196 ? -19.070 -11.434 -1.211 1.00 74.69 196 GLN A CA 1
ATOM 1627 C C . GLN A 1 196 ? -19.130 -11.039 -2.683 1.00 74.69 196 GLN A C 1
ATOM 1629 O O . GLN A 1 196 ? -18.630 -11.798 -3.510 1.00 74.69 196 GLN A O 1
ATOM 1634 N N . GLU A 1 197 ? -19.638 -9.848 -2.998 1.00 72.31 197 GLU A N 1
ATOM 1635 C CA . GLU A 1 197 ? -19.674 -9.326 -4.367 1.00 72.31 197 GLU A CA 1
ATOM 1636 C C . GLU A 1 197 ? -18.265 -9.224 -4.968 1.00 72.31 197 GLU A C 1
ATOM 1638 O O . GLU A 1 197 ? -18.020 -9.724 -6.069 1.00 72.31 197 GLU A O 1
ATOM 1643 N N . GLU A 1 198 ? -17.291 -8.683 -4.228 1.00 69.75 198 GLU A N 1
ATOM 1644 C CA 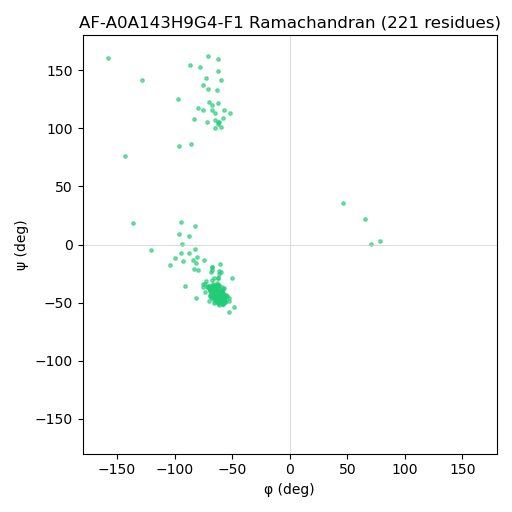. GLU A 1 198 ? -15.891 -8.644 -4.672 1.00 69.75 198 GLU A CA 1
ATOM 1645 C C . GLU A 1 198 ? -15.319 -10.049 -4.924 1.00 69.75 198 GLU A C 1
ATOM 1647 O O . GLU A 1 198 ? -14.623 -10.293 -5.917 1.00 69.75 198 GLU A O 1
ATOM 1652 N N . THR A 1 199 ? -15.627 -11.000 -4.039 1.00 65.31 199 THR A N 1
ATOM 1653 C CA . THR A 1 199 ? -15.175 -12.391 -4.164 1.00 65.31 199 THR A CA 1
ATOM 1654 C C . THR A 1 199 ? -15.806 -13.075 -5.377 1.00 65.31 199 THR A C 1
ATOM 1656 O O . THR A 1 199 ? -15.116 -13.786 -6.111 1.00 65.31 199 THR A O 1
ATOM 1659 N N . GLU A 1 200 ? -17.096 -12.854 -5.626 1.00 66.06 200 GLU A N 1
ATOM 1660 C CA . GLU A 1 200 ? -17.811 -13.387 -6.786 1.00 66.06 200 GLU A CA 1
ATOM 1661 C C . GLU A 1 200 ? -17.260 -12.825 -8.098 1.00 66.06 200 GLU A C 1
ATOM 1663 O O . GLU A 1 200 ? -17.005 -13.596 -9.028 1.00 66.06 200 GLU A O 1
ATOM 1668 N N . ILE A 1 201 ? -16.974 -11.519 -8.155 1.00 69.50 201 ILE A N 1
ATOM 1669 C CA . ILE A 1 201 ? -16.313 -10.879 -9.302 1.00 69.50 201 ILE A CA 1
ATOM 1670 C C . ILE A 1 201 ? -14.947 -11.530 -9.561 1.00 69.50 201 ILE A C 1
ATOM 1672 O O . ILE A 1 201 ? -14.648 -11.920 -10.694 1.00 69.50 201 ILE A O 1
ATOM 1676 N N . LEU A 1 202 ? -14.130 -11.720 -8.520 1.00 64.69 202 LEU A N 1
ATOM 1677 C CA . LEU A 1 202 ? -12.820 -12.369 -8.640 1.00 64.69 202 LEU A CA 1
ATOM 1678 C C . LEU A 1 202 ? -12.929 -13.819 -9.135 1.00 64.69 202 LEU A C 1
ATOM 1680 O O . LEU A 1 202 ? -12.155 -14.235 -10.005 1.00 64.69 202 LEU A O 1
ATOM 1684 N N . ILE A 1 203 ? -13.887 -14.593 -8.616 1.00 69.12 203 ILE A N 1
ATOM 1685 C CA . ILE A 1 203 ? -14.146 -15.969 -9.061 1.00 69.12 203 ILE A CA 1
ATOM 1686 C C . ILE A 1 203 ? -14.566 -15.976 -10.533 1.00 69.12 203 ILE A C 1
ATOM 1688 O O . ILE A 1 203 ? -14.026 -16.762 -11.318 1.00 69.12 203 ILE A O 1
ATOM 1692 N N . PHE A 1 204 ? -15.477 -15.087 -10.927 1.00 70.06 204 PHE A N 1
ATOM 1693 C CA . PHE A 1 204 ? -15.949 -14.975 -12.302 1.00 70.06 204 PHE A CA 1
ATOM 1694 C C . PHE A 1 204 ? -14.803 -14.646 -13.270 1.00 70.06 204 PHE A C 1
ATOM 1696 O O . PHE A 1 204 ? -14.636 -15.322 -14.290 1.00 70.06 204 PHE A O 1
ATOM 1703 N N . GLU A 1 205 ? -13.941 -13.683 -12.931 1.00 70.06 205 GLU A N 1
ATOM 1704 C CA . GLU A 1 205 ? -12.756 -13.368 -13.733 1.00 70.06 205 GLU A CA 1
ATOM 1705 C C . GLU A 1 205 ? -11.773 -14.538 -13.832 1.00 70.06 205 GLU A C 1
ATOM 1707 O O . GLU A 1 205 ? -11.198 -14.782 -14.898 1.00 70.06 205 GLU A O 1
ATOM 1712 N N . MET A 1 206 ? -11.563 -15.275 -12.737 1.00 67.94 206 MET A N 1
ATOM 1713 C CA . MET A 1 206 ? -10.700 -16.457 -12.736 1.00 67.94 206 MET A CA 1
ATOM 1714 C C . MET A 1 206 ? -11.240 -17.558 -13.652 1.00 67.94 206 MET A C 1
ATOM 1716 O O . MET A 1 206 ? -10.462 -18.173 -14.386 1.00 67.94 206 MET A O 1
ATOM 1720 N N . VAL A 1 207 ? -12.553 -17.804 -13.628 1.00 73.38 207 VAL A N 1
ATOM 1721 C CA . VAL A 1 207 ? -13.216 -18.769 -14.517 1.00 73.38 207 VAL A CA 1
ATOM 1722 C C . VAL A 1 207 ? -13.092 -18.323 -15.973 1.00 73.38 207 VAL A C 1
ATOM 1724 O O . VAL A 1 207 ? -12.681 -19.124 -16.814 1.00 73.38 207 VAL A O 1
ATOM 1727 N N . ARG A 1 208 ? -13.347 -17.040 -16.264 1.00 78.06 208 ARG A N 1
ATOM 1728 C CA . ARG A 1 208 ? -13.211 -16.476 -17.615 1.00 78.06 208 ARG A CA 1
ATOM 1729 C C . ARG A 1 208 ? -11.801 -16.667 -18.176 1.00 78.06 208 ARG A C 1
ATOM 1731 O O . ARG A 1 208 ? -11.652 -17.192 -19.275 1.00 78.06 208 ARG A O 1
ATOM 1738 N N . ARG A 1 209 ? -10.759 -16.326 -17.405 1.00 70.75 209 ARG A N 1
ATOM 1739 C CA . ARG A 1 209 ? -9.353 -16.498 -17.826 1.00 70.75 209 ARG A CA 1
ATOM 1740 C C . ARG A 1 209 ? -9.003 -17.960 -18.098 1.00 70.75 209 ARG A C 1
ATOM 1742 O O . ARG A 1 209 ? -8.339 -18.248 -19.087 1.00 70.75 209 ARG A O 1
ATOM 1749 N N . LYS A 1 210 ? -9.463 -18.893 -17.255 1.00 73.31 210 LYS A N 1
ATOM 1750 C CA . LYS A 1 210 ? -9.242 -20.330 -17.489 1.00 73.31 210 LYS A CA 1
ATOM 1751 C C . LYS A 1 210 ? -9.924 -20.824 -18.764 1.00 73.31 210 LYS A C 1
ATOM 1753 O O . LYS A 1 210 ? -9.337 -21.639 -19.468 1.00 73.31 210 LYS A O 1
ATOM 1758 N N . ALA A 1 211 ? -11.127 -20.336 -19.065 1.00 74.25 211 ALA A N 1
ATOM 1759 C CA . ALA A 1 211 ? -11.812 -20.658 -20.313 1.00 74.25 211 ALA A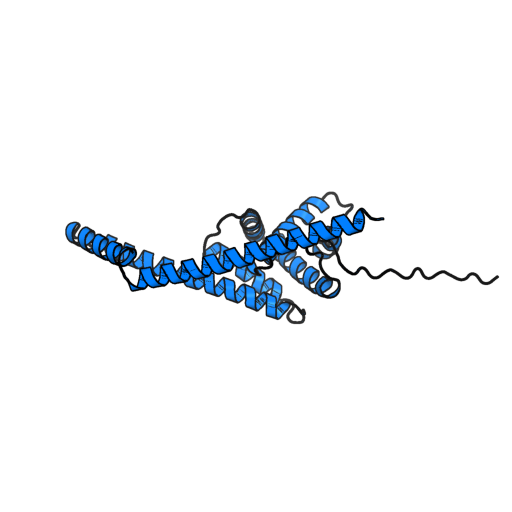 CA 1
ATOM 1760 C C . ALA A 1 211 ? -11.037 -20.116 -21.528 1.00 74.25 211 ALA A C 1
ATOM 1762 O O . ALA A 1 211 ? -10.767 -20.865 -22.461 1.00 74.25 211 ALA A O 1
ATOM 1763 N N . GLU A 1 212 ? -10.589 -18.857 -21.487 1.00 79.06 212 GLU A N 1
ATOM 1764 C CA . GLU A 1 212 ? -9.759 -18.253 -22.544 1.00 79.06 212 GLU A CA 1
ATOM 1765 C C . GLU A 1 212 ? -8.433 -19.012 -22.770 1.00 79.06 212 GLU A C 1
ATOM 1767 O O . GLU A 1 212 ? -8.004 -19.189 -23.910 1.00 79.06 212 GLU A O 1
ATOM 1772 N N . GLU A 1 213 ? -7.774 -19.481 -21.704 1.00 79.88 213 GLU A N 1
ATOM 1773 C CA . GLU A 1 213 ? -6.558 -20.305 -21.793 1.00 79.88 213 GLU A CA 1
ATOM 1774 C C . GLU A 1 213 ? -6.820 -21.692 -22.392 1.00 79.88 213 GLU A C 1
ATOM 1776 O O . GLU A 1 213 ? -5.965 -22.219 -23.104 1.00 79.88 213 GLU A O 1
ATOM 1781 N N . TYR A 1 214 ? -7.976 -22.291 -22.094 1.00 78.19 214 TYR A N 1
ATOM 1782 C CA . TYR A 1 214 ? -8.380 -23.583 -22.642 1.00 78.19 214 TYR A CA 1
ATOM 1783 C C . TYR A 1 214 ? -8.603 -23.487 -24.158 1.00 78.19 214 TYR A C 1
ATOM 1785 O O . TYR A 1 214 ? -7.984 -24.237 -24.910 1.00 78.19 214 TYR A O 1
ATOM 1793 N N . PHE A 1 215 ? -9.380 -22.499 -24.613 1.00 75.56 215 PHE A N 1
ATOM 1794 C CA . PHE A 1 215 ? -9.656 -22.307 -26.041 1.00 75.56 215 PHE A CA 1
ATOM 1795 C C . PHE A 1 215 ? -8.408 -21.947 -26.857 1.00 75.56 215 PHE A C 1
ATOM 1797 O O . PHE A 1 215 ? -8.240 -22.442 -27.966 1.00 75.56 215 PHE A O 1
ATOM 1804 N N . LYS A 1 216 ? -7.471 -21.169 -26.297 1.00 74.88 216 LYS A N 1
ATOM 1805 C CA . LYS A 1 216 ? -6.180 -20.906 -26.961 1.00 74.88 216 LYS A CA 1
ATOM 1806 C C . LYS A 1 216 ? -5.326 -22.161 -27.148 1.00 74.88 216 LYS A C 1
ATOM 1808 O O . LYS A 1 216 ? -4.588 -22.245 -28.121 1.00 74.88 216 LYS A O 1
ATOM 1813 N N . LYS A 1 217 ? -5.391 -23.123 -26.221 1.00 67.62 217 LYS A N 1
ATOM 1814 C CA . LYS A 1 217 ? -4.638 -24.382 -26.339 1.00 67.62 217 LYS A CA 1
ATOM 1815 C C . LYS A 1 217 ? -5.230 -25.319 -27.386 1.00 67.62 217 LYS A C 1
ATOM 1817 O O . LYS A 1 217 ? -4.461 -26.017 -28.040 1.00 67.62 217 LYS A O 1
ATOM 1822 N N . GLU A 1 218 ? -6.552 -25.329 -27.549 1.00 64.12 218 GLU A N 1
ATOM 1823 C CA . GLU A 1 218 ? -7.209 -26.068 -28.637 1.00 64.12 218 GLU A CA 1
ATOM 1824 C C . GLU A 1 218 ? -6.829 -25.482 -30.008 1.00 64.12 218 GLU A C 1
ATOM 1826 O O . GLU A 1 218 ? -6.400 -26.223 -30.886 1.00 64.12 218 GLU A O 1
ATOM 1831 N N . GLU A 1 219 ? -6.821 -24.153 -30.161 1.00 64.06 219 GLU A N 1
ATOM 1832 C CA . GLU A 1 219 ? -6.378 -23.504 -31.410 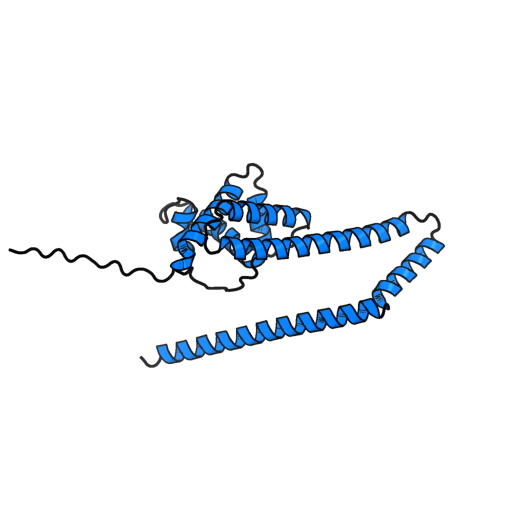1.00 64.06 219 GLU A CA 1
ATOM 1833 C C . GLU A 1 219 ? -4.900 -23.774 -31.764 1.00 64.06 219 GLU A C 1
ATOM 1835 O O . GLU A 1 219 ? -4.534 -23.779 -32.938 1.00 64.06 219 GLU A O 1
ATOM 1840 N N . GLU A 1 220 ? -4.037 -24.008 -30.769 1.00 60.00 220 GLU A N 1
ATOM 1841 C CA . GLU A 1 220 ? -2.620 -24.345 -30.974 1.00 60.00 220 GLU A CA 1
ATOM 1842 C C . GLU A 1 220 ? -2.369 -25.843 -31.231 1.00 60.00 220 GLU A C 1
ATOM 1844 O O . GLU A 1 220 ? -1.268 -26.199 -31.651 1.00 60.00 220 GLU A O 1
ATOM 1849 N N . THR A 1 221 ? -3.347 -26.723 -30.980 1.00 59.75 221 THR A N 1
ATOM 1850 C CA . THR A 1 221 ? -3.217 -28.180 -31.200 1.00 59.75 221 THR A CA 1
ATOM 1851 C C . THR A 1 221 ? -3.848 -28.677 -32.503 1.00 59.75 221 THR A C 1
ATOM 1853 O O . THR A 1 221 ? -3.537 -29.790 -32.922 1.00 59.75 221 THR A O 1
ATOM 1856 N N . ASP A 1 222 ? -4.636 -27.838 -33.180 1.00 52.50 222 ASP A N 1
ATOM 1857 C CA . ASP A 1 222 ? -5.242 -28.112 -34.494 1.00 52.50 222 ASP A CA 1
ATOM 1858 C C . ASP A 1 222 ? -4.413 -27.581 -35.701 1.00 52.50 222 ASP A C 1
ATOM 1860 O O . ASP A 1 222 ? -4.933 -27.456 -36.815 1.00 52.50 222 ASP A O 1
ATOM 1864 N N . LEU A 1 223 ? -3.112 -27.298 -35.509 1.00 45.62 223 LEU A N 1
ATOM 1865 C CA . LEU A 1 223 ? -2.119 -26.916 -36.541 1.00 45.62 223 LEU A CA 1
ATOM 1866 C C . LEU A 1 223 ? -0.947 -27.906 -36.604 1.00 45.62 223 LEU A C 1
ATOM 1868 O O . LEU A 1 223 ? -0.475 -28.170 -37.736 1.00 45.62 223 LEU A O 1
#

Sequence (223 aa):
MEGSKKKQKEKTKSSYSLRELTPEITGISKSDYRFDAEYKAVQRIVKVMKKLTNNNEKNMRISKEEKDSFVIITRNLYYMTKNDPTGEGQELFSRMAADEKLTVKEYDKLIKLFKEGFEANPDLPLYKMLLDRVNNEDNFYQLKAEIEQQVNQDINFLFRMESSSQREKRAKEYLAILKESSQLNDWREDVKLDLQEETEILIFEMVRRKAEEYFKKEEETDL

Nearest PDB structures (foldseek):
  2bbc-assembly1_A  TM=2.339E-01  e=6.514E-01  Bos taurus
  4u83-assembly2_C  TM=3.013E-01  e=4.780E+00  Brucella abortus A13334

Foldseek 3Di:
DDDPDPPPPPPPDFFADLLRLLCLQAVDDPPDPCSVVSSVLLVLLVLLLCVLLVPPPPDDGHGPLCSVVSSQLSSQLSCVCVVPPVNLSSVLSVCVSVVHDDDLVSLVVNLVSNLVSLVVCVPRPCSVSSNVSSVVVNVVSVVVVVVVVVVVVLVVVLVPDPDPVVSVVVVVVVVCCCPPPPVNVVVVVVVVVVVVVVVVVVVVVVVVVVVVVVVVVVVVVVD

Organism: NCBI:txid241244

Radius of gyration: 25.22 Å; Cα contacts (8 Å, |Δi|>4): 138; chains: 1; bounding box: 55×43×101 Å

Solvent-accessible surface area (backbone atoms only — not comparable to full-atom values): 12612 Å² total; per-residue (Å²): 138,86,81,80,78,79,76,78,76,77,77,78,69,68,55,43,51,70,81,70,46,35,33,75,37,71,72,47,50,87,85,43,90,60,30,68,60,54,44,51,52,51,50,25,51,54,50,38,52,26,58,58,54,71,48,82,68,88,75,74,53,43,38,55,89,47,39,64,52,51,38,54,40,52,23,41,45,48,50,57,28,69,67,37,90,81,41,57,54,48,49,53,37,48,42,48,51,68,73,46,86,71,53,70,72,56,45,54,53,53,51,49,52,51,49,55,31,40,64,76,43,72,86,35,94,57,28,65,65,52,48,53,34,44,48,52,50,49,52,50,52,51,52,51,50,52,53,54,49,51,56,50,50,55,53,49,54,46,70,68,43,86,49,64,71,58,30,53,52,50,52,50,53,53,50,42,50,74,73,66,31,61,71,59,51,52,53,50,51,52,54,49,50,54,52,46,53,54,50,50,52,52,51,50,52,53,52,51,51,53,51,55,56,50,55,56,51,52,66,66,69,80,115

Secondary structure (DSSP, 8-state):
-------------SEE-HHHHHHHHHS--TTSTTHHHHHHHHHHHHHHHHHHTT---TT-PEETTTHHHHHHHHHHHHHHHHS-TT-HHHHHHHHHHTT----HHHHHHHHHHHHHHHHT-TTSTTHHHHHHHHHHHHHHHHHHHHHHHHHHHHHHHHHH-S-HHHHHHHHHHHHHHHHH-HHHHHHHHHHHHHHHHHHHHHHHHHHHHHHHHHHHHHHHH--